Protein AF-A0A956HWK6-F1 (afdb_monomer)

Foldseek 3Di:
DDPPPPPPPPPPPPVQLADDDDDDDDDDDPAQFDDQAFWKWKWWQKPVRDIGTFTWGWDDDRQWIWIQGPVNRDIDIWGTGHQKTKDFRDPPQKTWMKMWGQDPQKIKIWIFIAHPRDTMIITMTIHGDHDDPPPPPPDPDDDDDDDDDDPPPPPLCALPDFDCPPDPLLRSQCRNPVNVLCVCCDPPHLNVVLVVQCVPQPPPNDVVRSCVRVVVSCVRRVVSNVSSVVSSVVGVVVSVVPPPDDD

Structure (mmCIF, N/CA/C/O backbone):
data_AF-A0A956HWK6-F1
#
_entry.id   AF-A0A956HWK6-F1
#
loop_
_atom_site.group_PDB
_atom_site.id
_atom_site.type_symbol
_atom_site.label_atom_id
_atom_site.label_alt_id
_atom_site.label_comp_id
_atom_site.label_asym_id
_atom_site.label_entity_id
_atom_site.label_seq_id
_atom_site.pdbx_PDB_ins_code
_atom_site.Cartn_x
_atom_site.Cartn_y
_atom_site.Cartn_z
_atom_site.occupancy
_atom_site.B_iso_or_equiv
_atom_site.auth_seq_id
_atom_site.auth_comp_id
_atom_site.auth_asym_id
_atom_site.auth_atom_id
_atom_site.pdbx_PDB_model_num
ATOM 1 N N . MET A 1 1 ? -30.148 8.663 38.527 1.00 38.09 1 MET A N 1
ATOM 2 C CA . MET A 1 1 ? -29.577 8.082 37.295 1.00 38.09 1 MET A CA 1
ATOM 3 C C . MET A 1 1 ? -28.485 9.030 36.824 1.00 38.09 1 MET A C 1
ATOM 5 O O . MET A 1 1 ? -28.800 10.088 36.301 1.00 38.09 1 MET A O 1
ATOM 9 N N . ARG A 1 2 ? -27.222 8.752 37.168 1.00 28.61 2 ARG A N 1
ATOM 10 C CA . ARG A 1 2 ? -26.084 9.589 36.763 1.00 28.61 2 ARG A CA 1
ATOM 11 C C . ARG A 1 2 ? -25.613 9.097 35.397 1.00 28.61 2 ARG A C 1
ATOM 13 O O . ARG A 1 2 ? -25.204 7.948 35.280 1.00 28.61 2 ARG A O 1
ATOM 20 N N . GLN A 1 3 ? -25.744 9.943 34.380 1.00 30.59 3 GLN A N 1
ATOM 21 C CA . GLN A 1 3 ? -25.148 9.724 33.068 1.00 30.59 3 GLN A CA 1
ATOM 22 C C . GLN A 1 3 ? -23.630 9.874 33.222 1.00 30.59 3 GLN A C 1
ATOM 24 O O . GLN A 1 3 ? -23.125 10.985 33.360 1.00 30.59 3 GLN A O 1
ATOM 29 N N . ASN A 1 4 ? -22.907 8.755 33.256 1.00 29.53 4 ASN A N 1
ATOM 30 C CA . ASN A 1 4 ? -21.461 8.761 33.067 1.00 29.53 4 ASN A CA 1
ATOM 31 C C . ASN A 1 4 ? -21.214 8.944 31.567 1.00 29.53 4 ASN A C 1
ATOM 33 O O . ASN A 1 4 ? -21.195 7.973 30.815 1.00 29.53 4 ASN A O 1
ATOM 37 N N . GLY A 1 5 ? -21.104 10.199 31.131 1.00 27.62 5 GLY A N 1
ATOM 38 C CA . GLY A 1 5 ? -20.606 10.530 29.803 1.00 27.62 5 GLY A CA 1
ATOM 39 C C . GLY A 1 5 ? -19.123 10.190 29.740 1.00 27.62 5 GLY A C 1
ATOM 40 O O . GLY A 1 5 ? -18.294 10.937 30.254 1.00 27.62 5 GLY A O 1
ATOM 41 N N . TRP A 1 6 ? -18.796 9.045 29.145 1.00 24.19 6 TRP A N 1
ATOM 42 C CA . TRP A 1 6 ? -17.431 8.730 28.744 1.00 24.19 6 TRP A CA 1
ATOM 43 C C . TRP A 1 6 ? -17.148 9.539 27.486 1.00 24.19 6 TRP A C 1
ATOM 45 O O . TRP A 1 6 ? -17.554 9.179 26.384 1.00 24.19 6 TRP A O 1
ATOM 55 N N . VAL A 1 7 ? -16.517 10.693 27.681 1.00 27.86 7 VAL A N 1
ATOM 56 C CA . VAL A 1 7 ? -15.934 11.462 26.590 1.00 27.86 7 VAL A CA 1
ATOM 57 C C . VAL A 1 7 ? -14.746 10.644 26.102 1.00 27.86 7 VAL A C 1
ATOM 59 O O . VAL A 1 7 ? -13.722 10.570 26.781 1.00 27.86 7 VAL A O 1
ATOM 62 N N . TRP A 1 8 ? -14.894 9.993 24.947 1.00 32.03 8 TRP A N 1
ATOM 63 C CA . TRP A 1 8 ? -13.744 9.606 24.143 1.00 32.03 8 TRP A CA 1
ATOM 64 C C . TRP A 1 8 ? -13.035 10.912 23.815 1.00 32.03 8 TRP A C 1
ATOM 66 O O . TRP A 1 8 ? -13.504 11.698 22.992 1.00 32.03 8 TRP A O 1
ATOM 76 N N . SER A 1 9 ? -11.964 11.217 24.543 1.00 29.33 9 SER A N 1
ATOM 77 C CA . SER A 1 9 ? -11.056 12.276 24.140 1.00 29.33 9 SER A CA 1
ATOM 78 C C . SER A 1 9 ? -10.678 11.969 22.700 1.00 29.33 9 SER A C 1
ATOM 80 O O . SER A 1 9 ? -10.088 10.923 22.438 1.00 29.33 9 SER A O 1
ATOM 82 N N . ALA A 1 10 ? -11.047 12.860 21.782 1.00 31.72 10 ALA A N 1
ATOM 83 C CA . ALA A 1 10 ? -10.674 12.832 20.375 1.00 31.72 10 ALA A CA 1
ATOM 84 C C . ALA A 1 10 ? -9.163 13.084 20.203 1.00 31.72 10 ALA A C 1
ATOM 86 O O . ALA A 1 10 ? -8.736 13.924 19.417 1.00 31.72 10 ALA A O 1
ATOM 87 N N . GLY A 1 11 ? -8.327 12.374 20.964 1.00 28.16 11 GLY A N 1
ATOM 88 C CA . GLY A 1 11 ? -7.025 11.997 20.461 1.00 28.16 11 GLY A CA 1
ATOM 89 C C . GLY A 1 11 ? -7.336 11.086 19.295 1.00 28.16 11 GLY A C 1
ATOM 90 O O . GLY A 1 11 ? -7.956 10.046 19.496 1.00 28.16 11 GLY A O 1
ATOM 91 N N . ALA A 1 12 ? -7.019 11.535 18.084 1.00 30.58 12 ALA A N 1
ATOM 92 C CA . ALA A 1 12 ? -7.097 10.712 16.898 1.00 30.58 12 ALA A CA 1
ATOM 93 C C . ALA A 1 12 ? -6.403 9.385 17.218 1.00 30.58 12 ALA A C 1
ATOM 95 O O . ALA A 1 12 ? -5.175 9.301 17.236 1.00 30.58 12 ALA A O 1
ATOM 96 N N . VAL A 1 13 ? -7.192 8.351 17.513 1.00 30.41 13 VAL A N 1
ATOM 97 C CA . VAL A 1 13 ? -6.747 6.981 17.346 1.00 30.41 13 VAL A CA 1
ATOM 98 C C . VAL A 1 13 ? -6.653 6.858 15.838 1.00 30.41 13 VAL A C 1
ATOM 100 O O . VAL A 1 13 ? -7.589 6.452 15.158 1.00 30.41 13 VAL A O 1
ATOM 103 N N . VAL A 1 14 ? -5.532 7.331 15.298 1.00 32.81 14 VAL A N 1
ATOM 104 C CA . VAL A 1 14 ? -5.042 6.846 14.026 1.00 32.81 14 VAL A CA 1
ATOM 105 C C . VAL A 1 14 ? -4.857 5.365 14.307 1.00 32.81 14 VAL A C 1
ATOM 107 O O . VAL A 1 14 ? -3.932 4.964 15.012 1.00 32.81 14 VAL A O 1
ATOM 110 N N . LEU A 1 15 ? -5.852 4.573 13.909 1.00 33.12 15 LEU A N 1
ATOM 111 C CA . LEU A 1 15 ? -5.759 3.127 13.835 1.00 33.12 15 LEU A CA 1
ATOM 112 C C . LEU A 1 15 ? -4.630 2.859 12.843 1.00 33.12 15 LEU A C 1
ATOM 114 O O . LEU A 1 15 ? -4.854 2.740 11.645 1.00 33.12 15 LEU A O 1
ATOM 118 N N . PHE A 1 16 ? -3.401 2.868 13.350 1.00 36.84 16 PHE A N 1
ATOM 119 C CA . PHE A 1 16 ? -2.241 2.395 12.628 1.00 36.84 16 PHE A CA 1
ATOM 120 C C . PHE A 1 16 ? -2.479 0.903 12.443 1.00 36.84 16 PHE A C 1
ATOM 122 O O . PHE A 1 16 ? -2.395 0.121 13.394 1.00 36.84 16 PHE A O 1
ATOM 129 N N . LEU A 1 17 ? -2.877 0.530 11.22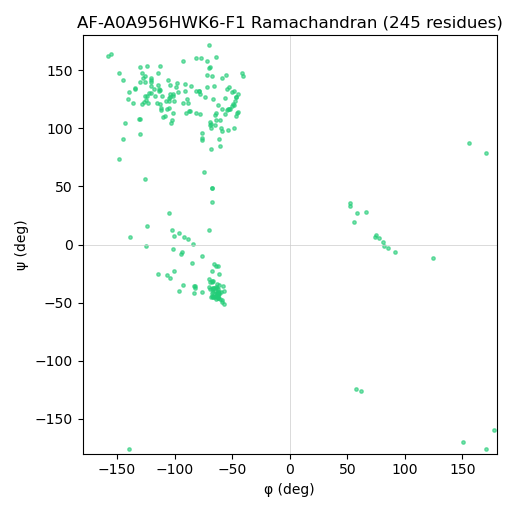8 1.00 41.25 17 LEU A N 1
ATOM 130 C CA . LEU A 1 17 ? -3.143 -0.839 10.814 1.00 41.25 17 LEU A CA 1
ATOM 131 C C . LEU A 1 17 ? -1.791 -1.546 10.635 1.00 41.25 17 LEU A C 1
ATOM 133 O O . LEU A 1 17 ? -1.419 -1.987 9.552 1.00 41.25 17 LEU A O 1
ATOM 137 N N . SER A 1 18 ? -1.018 -1.668 11.710 1.00 31.53 18 SER A N 1
ATOM 138 C CA . SER A 1 18 ? 0.310 -2.284 11.717 1.00 31.53 18 SER A CA 1
ATOM 139 C C . SER A 1 18 ? 0.196 -3.810 11.781 1.00 31.53 18 SER A C 1
ATOM 141 O O . SER A 1 18 ? -0.569 -4.347 12.572 1.00 31.53 18 SER A O 1
ATOM 143 N N . GLY A 1 19 ? 0.946 -4.487 10.904 1.00 35.88 19 GLY A N 1
ATOM 144 C CA . GLY A 1 19 ? 0.869 -5.906 10.518 1.00 35.88 19 GLY A CA 1
ATOM 145 C C . GLY A 1 19 ? 0.644 -6.984 11.584 1.00 35.88 19 GLY A C 1
ATOM 146 O O . GLY A 1 19 ? 1.205 -6.931 12.672 1.00 35.88 19 GLY A O 1
ATOM 147 N N . CYS A 1 20 ? -0.054 -8.054 11.175 1.00 28.83 20 CYS A N 1
ATOM 148 C CA . CYS A 1 20 ? 0.253 -9.425 11.581 1.00 28.83 20 CYS A CA 1
ATOM 149 C C . CYS A 1 20 ? -0.251 -10.469 10.556 1.00 28.83 20 CYS A C 1
ATOM 151 O O . CYS A 1 20 ? -1.040 -10.170 9.660 1.00 28.83 20 CYS A O 1
ATOM 153 N N . SER A 1 21 ? 0.295 -11.673 10.701 1.00 31.34 21 SER A N 1
ATOM 154 C CA . SER A 1 21 ? 0.508 -12.774 9.760 1.00 31.34 21 SER A CA 1
ATOM 155 C C . SER A 1 21 ? -0.724 -13.540 9.262 1.00 31.34 21 SER A C 1
ATOM 157 O O . SER A 1 21 ? -1.738 -13.701 9.937 1.00 31.34 21 SER A O 1
ATOM 159 N N . SER A 1 22 ? -0.577 -14.079 8.051 1.00 32.38 22 SER A N 1
ATOM 160 C CA . SER A 1 22 ? -1.517 -14.951 7.352 1.00 32.38 22 SER A CA 1
ATOM 161 C C . SER A 1 22 ? -1.695 -16.298 8.065 1.00 32.38 22 SER A C 1
ATOM 163 O O . SER A 1 22 ? -0.808 -17.151 8.068 1.00 32.38 22 SER A O 1
ATOM 165 N N . GLY A 1 23 ? -2.885 -16.515 8.629 1.00 29.84 23 GLY A N 1
ATOM 166 C CA . GLY A 1 23 ? -3.388 -17.846 8.962 1.00 29.84 23 GLY A CA 1
ATOM 167 C C . GLY A 1 23 ? -3.908 -18.527 7.697 1.00 29.84 23 GLY A C 1
ATOM 168 O O . GLY A 1 23 ? -4.897 -18.087 7.117 1.00 29.84 23 GLY A O 1
ATOM 169 N N . ALA A 1 24 ? -3.231 -19.586 7.256 1.00 32.22 24 ALA A N 1
ATOM 170 C CA . ALA A 1 24 ? -3.663 -20.417 6.139 1.00 32.22 24 ALA A CA 1
ATOM 171 C C . ALA A 1 24 ? -4.938 -21.196 6.517 1.00 32.22 24 ALA A C 1
ATOM 173 O O . ALA A 1 24 ? -4.880 -22.173 7.261 1.00 32.22 24 ALA A O 1
ATOM 174 N N . GLY A 1 25 ? -6.091 -20.755 6.012 1.00 33.81 25 GLY A N 1
ATOM 175 C CA . GLY A 1 25 ? -7.358 -21.486 6.057 1.00 33.81 25 GLY A CA 1
ATOM 176 C C . GLY A 1 25 ? -7.702 -21.999 4.663 1.00 33.81 25 GLY A C 1
ATOM 177 O O . GLY A 1 25 ? -7.950 -21.205 3.762 1.00 33.81 25 GLY A O 1
ATOM 178 N N . GLY A 1 26 ? -7.639 -23.318 4.475 1.00 39.09 26 GLY A N 1
ATOM 179 C CA . GLY A 1 26 ? -7.812 -23.986 3.188 1.00 39.09 26 GLY A CA 1
ATOM 180 C C . GLY A 1 26 ? -9.245 -24.005 2.650 1.00 39.09 26 GLY A C 1
ATOM 181 O O . GLY A 1 26 ? -10.218 -23.929 3.393 1.00 39.09 26 GLY A O 1
ATOM 182 N N . GLY A 1 27 ? -9.345 -24.187 1.333 1.00 36.59 27 GLY A N 1
ATOM 183 C CA . GLY A 1 27 ? -10.599 -24.406 0.617 1.00 36.59 27 GLY A CA 1
ATOM 184 C C . GLY A 1 27 ? -10.393 -24.348 -0.892 1.00 36.59 27 GLY A C 1
ATOM 185 O O . GLY A 1 27 ? -10.658 -23.334 -1.521 1.00 36.59 27 GLY A O 1
ATOM 186 N N . SER A 1 28 ? -9.869 -25.428 -1.476 1.00 43.41 28 SER A N 1
ATOM 187 C CA . SER A 1 28 ? -9.707 -25.576 -2.925 1.00 43.41 28 SER A CA 1
ATOM 188 C C . SER A 1 28 ? -11.071 -25.883 -3.557 1.00 43.41 28 SER A C 1
ATOM 190 O O . SER A 1 28 ? -11.502 -27.031 -3.615 1.00 43.41 28 SER A O 1
ATOM 192 N N . GLY A 1 29 ? -11.779 -24.839 -3.978 1.00 45.78 29 GLY A N 1
ATOM 193 C CA . GLY A 1 29 ? -12.891 -24.919 -4.920 1.00 45.78 29 GLY A CA 1
ATOM 194 C C . GLY A 1 29 ? -12.545 -24.060 -6.129 1.00 45.78 29 GLY A C 1
ATOM 195 O O . GLY A 1 29 ? -12.033 -22.959 -5.957 1.00 45.78 29 GLY A O 1
ATOM 196 N N . ASN A 1 30 ? -12.798 -24.545 -7.346 1.00 47.12 30 ASN A N 1
ATOM 197 C CA . ASN A 1 30 ? -12.613 -23.811 -8.609 1.00 47.12 30 ASN A CA 1
ATOM 198 C C . ASN A 1 30 ? -13.612 -22.635 -8.753 1.00 47.12 30 ASN A C 1
ATOM 200 O O . ASN A 1 30 ? -14.303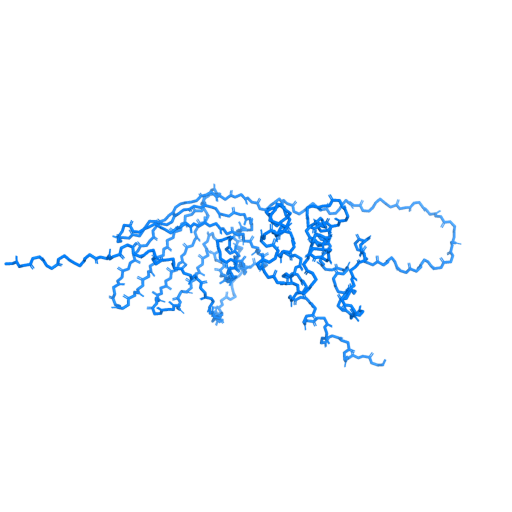 -22.515 -9.763 1.00 47.12 30 ASN A O 1
ATOM 204 N N . GLY A 1 31 ? -13.747 -21.799 -7.725 1.00 57.88 31 GLY A N 1
ATOM 205 C CA . GLY A 1 31 ? -14.524 -20.572 -7.748 1.00 57.88 31 GLY A CA 1
ATOM 206 C C . GLY A 1 31 ? -13.692 -19.480 -8.399 1.00 57.88 31 GLY A C 1
ATOM 207 O O . GLY A 1 31 ? -12.661 -19.072 -7.872 1.00 57.88 31 GLY A O 1
ATOM 208 N N . SER A 1 32 ? -14.116 -19.015 -9.568 1.00 83.00 32 SER A N 1
ATOM 209 C CA . SER A 1 32 ? -13.561 -17.812 -10.181 1.00 83.00 32 SER A CA 1
ATOM 210 C C . SER A 1 32 ? -13.798 -16.621 -9.247 1.00 83.00 32 SER A C 1
ATOM 212 O O . SER A 1 32 ? -14.931 -16.167 -9.095 1.00 83.00 32 SER A O 1
ATOM 214 N N . CYS A 1 33 ? -12.737 -16.142 -8.601 1.00 87.81 33 CYS A N 1
ATOM 215 C CA . CYS A 1 33 ? -12.746 -14.900 -7.840 1.00 87.81 33 CYS A CA 1
ATOM 216 C C . CYS A 1 33 ? -12.815 -13.694 -8.788 1.00 87.81 33 CYS A C 1
ATOM 218 O O . CYS A 1 33 ? -12.276 -13.712 -9.897 1.00 87.81 33 CYS A O 1
ATOM 220 N N . ALA A 1 34 ? -13.501 -12.643 -8.348 1.00 88.31 34 ALA A N 1
ATOM 221 C CA . ALA A 1 34 ? -13.551 -11.370 -9.043 1.00 88.31 34 ALA A CA 1
ATOM 222 C C . ALA A 1 34 ? -12.160 -10.719 -9.088 1.00 88.31 34 ALA A C 1
ATOM 224 O O . ALA A 1 34 ? -11.263 -11.064 -8.313 1.00 88.31 34 ALA A O 1
ATOM 225 N N . ASN A 1 35 ? -11.991 -9.772 -10.011 1.00 87.38 35 ASN A N 1
ATOM 226 C CA . ASN A 1 35 ? -10.787 -8.958 -10.090 1.00 87.38 35 ASN A CA 1
ATOM 227 C C . ASN A 1 35 ? -10.929 -7.736 -9.171 1.00 87.38 35 ASN A C 1
ATOM 229 O O . ASN A 1 35 ? -11.766 -6.869 -9.421 1.00 87.38 35 ASN A O 1
ATOM 233 N N . PHE A 1 36 ? -10.094 -7.675 -8.140 1.00 90.25 36 PHE A N 1
ATOM 234 C CA . PHE A 1 36 ? -9.999 -6.577 -7.179 1.00 90.25 36 PHE A CA 1
ATOM 235 C C . PHE A 1 36 ? -8.809 -5.650 -7.460 1.00 90.25 36 PHE A C 1
ATOM 237 O O . PHE A 1 36 ? -8.647 -4.647 -6.765 1.00 90.25 36 PHE A O 1
ATOM 244 N N . ALA A 1 37 ? -7.965 -5.967 -8.452 1.00 91.50 37 ALA A N 1
ATOM 245 C CA . ALA A 1 37 ? -6.740 -5.225 -8.717 1.00 91.50 37 ALA A CA 1
ATOM 246 C C . ALA A 1 37 ? -7.024 -3.791 -9.192 1.00 91.50 37 ALA A C 1
ATOM 248 O O . ALA A 1 37 ? -7.722 -3.563 -10.184 1.00 91.50 37 ALA A O 1
ATOM 249 N N . GLY A 1 38 ? -6.443 -2.814 -8.501 1.00 92.25 38 GLY A N 1
ATOM 250 C CA . GLY A 1 38 ? -6.677 -1.395 -8.745 1.00 92.25 38 GLY A CA 1
ATOM 251 C C . GLY A 1 38 ? -6.525 -0.551 -7.489 1.00 92.25 38 GLY A C 1
ATOM 252 O O . GLY A 1 38 ? -6.055 -1.016 -6.455 1.00 92.25 38 GLY A O 1
ATOM 253 N N . THR A 1 39 ? -6.914 0.713 -7.580 1.00 92.25 39 THR A N 1
ATOM 254 C CA . THR A 1 39 ? -6.911 1.642 -6.450 1.00 92.25 39 THR A CA 1
ATOM 255 C C . THR A 1 39 ? -8.321 1.785 -5.909 1.00 92.25 39 THR A C 1
ATOM 257 O O . THR A 1 39 ? -9.246 2.088 -6.661 1.00 92.25 39 THR A O 1
ATOM 260 N N . HIS A 1 40 ? -8.478 1.619 -4.601 1.00 91.69 40 HIS A N 1
ATOM 261 C CA . HIS A 1 40 ? -9.736 1.853 -3.905 1.00 91.69 40 HIS A CA 1
ATOM 262 C C . HIS A 1 40 ? -9.595 3.042 -2.969 1.00 91.69 40 HIS A C 1
ATOM 264 O O . HIS A 1 40 ? -8.633 3.124 -2.202 1.00 91.69 40 HIS A O 1
ATOM 270 N N . LYS A 1 41 ? -10.562 3.959 -3.026 1.00 92.19 41 LYS A N 1
ATOM 271 C CA . LYS A 1 41 ? -10.632 5.123 -2.136 1.00 92.19 41 LYS A CA 1
ATOM 272 C C . LYS A 1 41 ? -12.012 5.236 -1.513 1.00 92.19 41 LYS A C 1
ATOM 274 O O . LYS A 1 41 ? -13.007 5.048 -2.201 1.00 92.19 41 LYS A O 1
ATOM 279 N N . GLY A 1 42 ? -12.101 5.585 -0.239 1.00 92.25 42 GLY A N 1
ATOM 280 C CA . GLY A 1 42 ? -13.384 5.732 0.443 1.00 92.25 42 GLY A CA 1
ATOM 281 C C . GLY A 1 42 ? -13.236 6.083 1.913 1.00 92.25 42 GLY A C 1
ATOM 282 O O . GLY A 1 42 ? -12.194 6.564 2.358 1.00 92.25 42 GLY A O 1
ATOM 283 N N . SER A 1 43 ? -14.291 5.832 2.675 1.00 91.50 43 SER A N 1
ATOM 284 C CA . SER A 1 43 ? -14.255 5.918 4.129 1.00 91.50 43 SER A CA 1
ATOM 285 C C . SER A 1 43 ? -15.208 4.908 4.758 1.00 91.50 43 SER A C 1
ATOM 287 O O . SER A 1 43 ? -16.257 4.583 4.203 1.00 91.50 43 SER A O 1
ATOM 289 N N . LEU A 1 44 ? -14.827 4.411 5.930 1.00 91.38 44 LEU A N 1
ATOM 290 C CA . LEU A 1 44 ? -15.673 3.641 6.831 1.00 91.38 44 LEU A CA 1
ATOM 291 C C . LEU A 1 44 ? -16.222 4.579 7.898 1.00 91.38 44 LEU A C 1
ATOM 293 O O . LEU A 1 44 ? -15.452 5.301 8.525 1.00 91.38 44 LEU A O 1
ATOM 297 N N . THR A 1 45 ? -17.523 4.535 8.150 1.00 94.94 45 THR A N 1
ATOM 298 C CA . THR A 1 45 ? -18.146 5.167 9.313 1.00 94.94 45 THR A CA 1
ATOM 299 C C . THR A 1 45 ? -18.502 4.088 10.323 1.00 94.94 45 THR A C 1
ATOM 301 O O . THR A 1 45 ? -19.216 3.135 10.006 1.00 94.94 45 THR A O 1
ATOM 304 N N . CYS A 1 46 ? -17.985 4.232 11.535 1.00 93.44 46 CYS A N 1
ATOM 305 C CA . CYS A 1 46 ? -18.180 3.292 12.627 1.00 93.44 46 CYS A CA 1
ATOM 306 C C . CYS A 1 46 ? -19.379 3.677 13.500 1.00 93.44 46 CYS A C 1
ATOM 308 O O . CYS A 1 46 ? -19.808 4.831 13.542 1.00 93.44 46 CYS A O 1
ATOM 310 N N . SER A 1 47 ? -19.931 2.700 14.220 1.00 94.81 47 SER A N 1
ATOM 311 C CA . SER A 1 47 ? -21.082 2.886 15.114 1.00 94.81 47 SER A CA 1
ATOM 312 C C . SER A 1 47 ? -20.825 3.854 16.275 1.00 94.81 47 SER A C 1
ATOM 314 O O . SER A 1 47 ? -21.772 4.359 16.871 1.00 94.81 47 SER A O 1
ATOM 316 N N . ASP A 1 48 ? -19.560 4.124 16.598 1.00 88.94 48 ASP A N 1
ATOM 317 C CA . ASP A 1 48 ? -19.132 5.132 17.574 1.00 88.94 48 ASP A CA 1
ATOM 318 C C . ASP A 1 48 ? -19.046 6.559 16.986 1.00 88.94 48 ASP A C 1
ATOM 320 O O . ASP A 1 48 ? -18.716 7.506 17.697 1.00 88.94 48 ASP A O 1
ATOM 324 N N . GLY A 1 49 ? -19.361 6.725 15.696 1.00 91.56 49 GLY A N 1
ATOM 325 C CA . GLY A 1 49 ? -19.294 7.989 14.964 1.00 91.56 49 GLY A CA 1
ATOM 326 C C . GLY A 1 49 ? -17.915 8.308 14.383 1.00 91.56 49 GLY A C 1
ATOM 327 O O . GLY A 1 49 ? -17.774 9.314 13.685 1.00 91.56 49 GLY A O 1
ATOM 328 N N . SER A 1 50 ? -16.900 7.475 14.632 1.00 90.94 50 SER A N 1
ATOM 329 C CA . SER A 1 50 ? -15.581 7.651 14.027 1.00 90.94 50 SER A CA 1
ATOM 330 C C . SER A 1 50 ? -15.618 7.372 12.521 1.00 90.94 50 SER A C 1
ATOM 332 O O . SER A 1 50 ? -16.471 6.640 12.011 1.00 90.94 50 SER A O 1
ATOM 334 N N . THR A 1 51 ? -14.708 8.013 11.786 1.00 91.31 51 THR A N 1
ATOM 335 C CA . THR A 1 51 ? -14.545 7.806 10.344 1.00 91.31 51 THR A CA 1
ATOM 336 C C . THR A 1 51 ? -13.108 7.405 10.048 1.00 91.31 51 THR A C 1
ATOM 338 O O . THR A 1 51 ? -12.179 8.095 10.464 1.00 91.31 51 THR A O 1
ATOM 341 N N . ILE A 1 52 ? -12.930 6.306 9.318 1.00 88.94 52 ILE A N 1
ATOM 342 C CA . ILE A 1 52 ? -11.625 5.766 8.934 1.00 88.94 52 ILE A CA 1
ATOM 343 C C . ILE A 1 52 ? -11.480 5.936 7.417 1.00 88.94 52 ILE A C 1
ATOM 345 O O . ILE A 1 52 ? -12.277 5.355 6.675 1.00 88.94 52 ILE A O 1
ATOM 349 N N . PRO A 1 53 ? -10.522 6.738 6.923 1.00 90.50 53 PRO A N 1
ATOM 350 C CA . PRO A 1 53 ? -10.283 6.851 5.490 1.00 90.50 53 PRO A CA 1
ATOM 351 C C . PRO A 1 53 ? -9.729 5.538 4.927 1.00 90.50 53 PRO A C 1
ATOM 353 O O . PRO A 1 53 ? -8.952 4.845 5.580 1.00 90.50 53 PRO A O 1
ATOM 356 N N . ILE A 1 54 ? -10.114 5.221 3.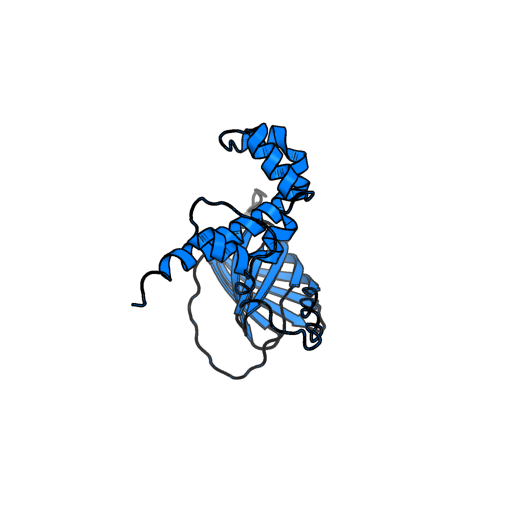695 1.00 90.56 54 ILE A N 1
ATOM 357 C CA . ILE A 1 54 ? -9.569 4.116 2.908 1.00 90.56 54 ILE A CA 1
ATOM 358 C C . ILE A 1 54 ? -8.867 4.730 1.701 1.00 90.56 54 ILE A C 1
ATOM 360 O O . ILE A 1 54 ? -9.491 5.435 0.910 1.00 90.56 54 ILE A O 1
ATOM 364 N N . ASP A 1 55 ? -7.578 4.450 1.550 1.00 92.25 55 ASP A N 1
ATOM 365 C CA . ASP A 1 55 ? -6.823 4.693 0.321 1.00 92.25 55 ASP A CA 1
ATOM 366 C C . ASP A 1 55 ? -5.837 3.536 0.172 1.00 92.25 55 ASP A C 1
ATOM 368 O O . ASP A 1 55 ? -4.900 3.404 0.960 1.00 92.25 55 ASP A O 1
ATOM 372 N N . SER A 1 56 ? -6.111 2.605 -0.738 1.00 92.88 56 SER A N 1
ATOM 373 C CA . SER A 1 56 ? -5.326 1.375 -0.857 1.00 92.88 56 SER A CA 1
ATOM 374 C C . SER A 1 56 ? -5.195 0.920 -2.303 1.00 92.88 56 SER A C 1
ATOM 376 O O . SER A 1 56 ? -6.131 1.005 -3.098 1.00 92.88 56 SER A O 1
ATOM 378 N N . VAL A 1 57 ? -4.012 0.414 -2.643 1.00 92.44 57 VAL A N 1
ATOM 379 C CA . VAL A 1 57 ? -3.713 -0.218 -3.929 1.00 92.44 57 VAL A CA 1
ATOM 380 C C . VAL A 1 57 ? -3.759 -1.723 -3.746 1.00 92.44 57 VAL A C 1
ATOM 382 O O . VAL A 1 57 ? -3.038 -2.274 -2.921 1.00 92.44 57 VAL A O 1
ATOM 385 N N . TYR A 1 58 ? -4.595 -2.388 -4.528 1.00 93.25 58 TYR A N 1
ATOM 386 C CA . TYR A 1 58 ? -4.770 -3.828 -4.508 1.00 93.25 58 TYR A CA 1
ATOM 387 C C . TYR A 1 58 ? -4.070 -4.438 -5.718 1.00 93.25 58 TYR A C 1
ATOM 389 O O . TYR A 1 58 ? -4.274 -4.028 -6.862 1.00 93.25 58 TYR A O 1
ATOM 397 N N . THR A 1 59 ? -3.255 -5.449 -5.453 1.00 92.62 59 THR A N 1
ATOM 398 C CA . THR A 1 59 ? -2.672 -6.347 -6.451 1.00 92.62 59 THR A CA 1
ATOM 399 C C . THR A 1 59 ? -3.244 -7.738 -6.226 1.00 92.62 59 THR A C 1
ATOM 401 O O . THR A 1 59 ? -3.573 -8.096 -5.098 1.00 92.62 59 THR A O 1
ATOM 404 N N . GLN A 1 60 ? -3.416 -8.528 -7.282 1.00 91.44 60 GLN A N 1
ATOM 405 C CA . GLN A 1 60 ? -4.054 -9.839 -7.172 1.00 91.44 60 GLN A CA 1
ATOM 406 C C . GLN A 1 60 ? -3.262 -10.898 -7.935 1.00 91.44 60 GLN A C 1
ATOM 408 O O . GLN A 1 60 ? -2.863 -10.683 -9.077 1.00 91.44 60 GLN A O 1
ATOM 413 N N . SER A 1 61 ? -3.059 -12.049 -7.293 1.00 90.81 61 SER A N 1
ATOM 414 C CA . SER A 1 61 ? -2.470 -13.250 -7.884 1.00 90.81 61 SER A CA 1
ATOM 415 C C . SER A 1 61 ? -3.357 -14.447 -7.544 1.00 90.81 61 SER A C 1
ATOM 417 O O . SER A 1 61 ? -3.463 -14.858 -6.386 1.00 90.81 61 SER A O 1
ATOM 419 N N . GLY A 1 62 ? -4.072 -14.968 -8.545 1.00 90.19 62 GLY A N 1
ATOM 420 C CA . GLY A 1 62 ? -5.161 -15.920 -8.315 1.00 90.19 62 GLY A CA 1
ATOM 421 C C . GLY A 1 62 ? -6.274 -15.290 -7.471 1.00 90.19 62 GLY A C 1
ATOM 422 O O . GLY A 1 62 ? -6.769 -14.215 -7.803 1.00 90.19 62 GLY A O 1
ATOM 423 N N . CYS A 1 63 ? -6.648 -15.937 -6.366 1.00 89.12 63 CYS A N 1
ATOM 424 C CA . CYS A 1 63 ? -7.617 -15.399 -5.401 1.00 89.12 63 CYS A CA 1
ATOM 425 C C . CYS A 1 63 ? -6.965 -14.781 -4.161 1.00 89.12 63 CYS A C 1
ATOM 427 O O . CYS A 1 63 ? -7.653 -14.391 -3.221 1.00 89.12 63 CYS A O 1
ATOM 429 N N . THR A 1 64 ? -5.641 -14.656 -4.165 1.00 89.25 64 THR A N 1
ATOM 430 C CA . THR A 1 64 ? -4.916 -13.910 -3.144 1.00 89.25 64 THR A CA 1
ATOM 431 C C . THR A 1 64 ? -4.833 -12.455 -3.580 1.00 89.25 64 THR A C 1
ATOM 433 O O . THR A 1 64 ? -4.296 -12.154 -4.648 1.00 89.25 64 THR A O 1
ATOM 436 N N . VAL A 1 65 ? -5.351 -11.552 -2.753 1.00 92.62 65 VAL A N 1
ATOM 437 C CA . VAL A 1 65 ? -5.305 -10.109 -2.991 1.00 92.62 65 VAL A CA 1
ATOM 438 C C . VAL A 1 65 ? -4.376 -9.479 -1.961 1.00 92.62 65 VAL A C 1
ATOM 440 O O . VAL A 1 65 ? -4.534 -9.700 -0.766 1.00 92.62 65 VAL A O 1
ATOM 443 N N . THR A 1 66 ? -3.406 -8.693 -2.399 1.00 92.31 66 THR A N 1
ATOM 444 C CA . THR A 1 66 ? -2.511 -7.931 -1.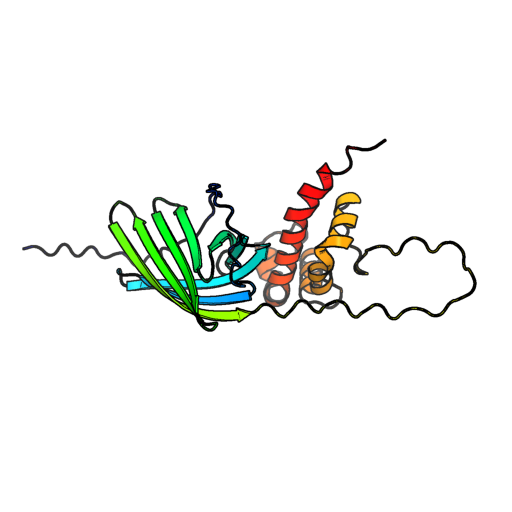528 1.00 92.31 66 THR A CA 1
ATOM 445 C C . THR A 1 66 ? -2.902 -6.465 -1.615 1.00 92.31 66 THR A C 1
ATOM 447 O O . THR A 1 66 ? -2.801 -5.884 -2.695 1.00 92.31 66 THR A O 1
ATOM 450 N N . SER A 1 67 ? -3.343 -5.865 -0.506 1.00 93.44 67 SER A N 1
ATOM 451 C CA . SER A 1 67 ? -3.562 -4.420 -0.425 1.00 93.44 67 SER A CA 1
ATOM 452 C C . SER A 1 67 ? -2.375 -3.735 0.235 1.00 93.44 67 SER A C 1
ATOM 454 O O . SER A 1 67 ? -1.896 -4.167 1.283 1.00 93.44 67 SER A O 1
ATOM 456 N N . THR A 1 68 ? -1.948 -2.631 -0.357 1.00 91.12 68 THR A N 1
ATOM 457 C CA . THR A 1 68 ? -0.996 -1.690 0.223 1.00 91.12 68 THR A CA 1
ATOM 458 C C . THR A 1 68 ? -1.743 -0.403 0.520 1.00 91.12 68 THR A C 1
ATOM 460 O O . THR A 1 68 ? -2.288 0.221 -0.390 1.00 91.12 68 THR A O 1
ATOM 463 N N . SER A 1 69 ? -1.813 -0.024 1.789 1.00 90.56 69 SER A N 1
ATOM 464 C CA . SER A 1 69 ? -2.436 1.227 2.213 1.00 90.56 69 SER A CA 1
ATOM 465 C C . SER A 1 69 ? -1.535 2.408 1.857 1.00 90.56 69 SER A C 1
ATOM 467 O O . SER A 1 69 ? -0.371 2.440 2.244 1.00 90.56 69 SER A O 1
ATOM 469 N N . ASN A 1 70 ? -2.074 3.401 1.151 1.00 83.38 70 ASN A N 1
ATOM 470 C CA . ASN A 1 70 ? -1.360 4.640 0.827 1.00 83.38 70 ASN A CA 1
ATOM 471 C C . ASN A 1 70 ? -1.270 5.595 2.029 1.00 83.38 70 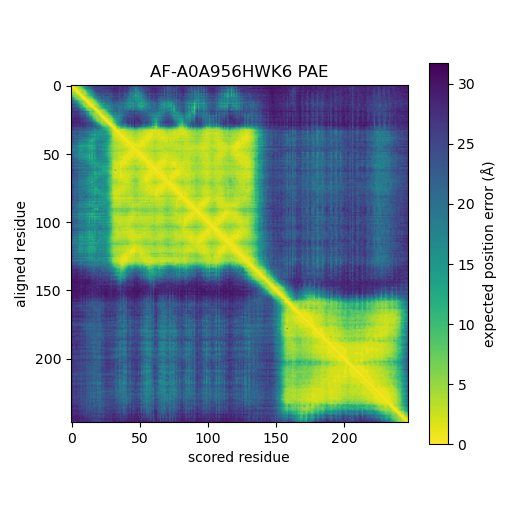ASN A C 1
ATOM 473 O O . ASN A 1 70 ? -0.578 6.607 1.962 1.00 83.38 70 ASN A O 1
ATOM 477 N N . LEU A 1 71 ? -1.991 5.308 3.118 1.00 75.25 71 LEU A N 1
ATOM 478 C CA . LEU A 1 71 ? -2.013 6.152 4.314 1.00 75.25 71 LEU A CA 1
ATOM 479 C C . LEU A 1 71 ? -0.825 5.868 5.237 1.00 75.25 71 LEU A C 1
ATOM 481 O O . LEU A 1 71 ? -0.311 6.778 5.880 1.00 75.25 71 LEU A O 1
ATOM 485 N N . ASP A 1 72 ? -0.412 4.604 5.318 1.00 81.19 72 ASP A N 1
ATOM 486 C CA . ASP A 1 72 ? 0.592 4.128 6.275 1.00 81.19 72 ASP A CA 1
ATOM 487 C C . ASP A 1 72 ? 1.588 3.120 5.680 1.00 81.19 72 ASP A C 1
ATOM 489 O O . ASP A 1 72 ? 2.413 2.570 6.408 1.00 81.19 72 ASP A O 1
ATOM 493 N N . ASN A 1 73 ? 1.535 2.872 4.365 1.00 81.31 73 ASN A N 1
ATOM 494 C CA . ASN A 1 73 ? 2.348 1.879 3.652 1.00 81.31 73 ASN A CA 1
ATOM 495 C C . ASN A 1 73 ? 2.232 0.453 4.214 1.00 81.31 73 ASN A C 1
ATOM 497 O O . ASN A 1 73 ? 3.094 -0.394 3.965 1.00 81.31 73 ASN A O 1
ATOM 501 N N . SER A 1 74 ? 1.172 0.156 4.972 1.00 83.38 74 SER A N 1
ATOM 502 C CA . SER A 1 74 ? 0.948 -1.189 5.484 1.00 83.38 74 SER A CA 1
ATOM 503 C C . SER A 1 74 ? 0.527 -2.127 4.352 1.00 83.38 74 SER A C 1
ATOM 505 O O . SER A 1 74 ? -0.316 -1.794 3.518 1.00 83.38 74 SER A O 1
ATOM 507 N N . VAL A 1 75 ? 1.122 -3.322 4.325 1.00 86.50 75 VAL A N 1
ATOM 508 C CA . VAL A 1 75 ? 0.792 -4.378 3.360 1.00 86.50 75 VAL A CA 1
ATOM 509 C C . VAL A 1 75 ? -0.041 -5.443 4.059 1.00 86.50 75 VAL A C 1
ATOM 511 O O . VAL A 1 75 ? 0.354 -5.968 5.104 1.00 86.50 75 VAL A O 1
ATOM 514 N N . LYS A 1 76 ? -1.202 -5.766 3.490 1.00 87.44 76 LYS A N 1
ATOM 515 C CA . LYS A 1 76 ? -2.145 -6.766 3.999 1.00 87.44 76 LYS A CA 1
ATOM 516 C C . LYS A 1 76 ? -2.513 -7.746 2.893 1.00 87.44 76 LYS A C 1
ATOM 518 O O . LYS A 1 76 ? -2.608 -7.369 1.730 1.00 87.44 76 LYS A O 1
ATOM 523 N N . THR A 1 77 ? -2.771 -8.995 3.262 1.00 87.31 77 THR A N 1
ATOM 524 C CA . THR A 1 77 ? -3.210 -10.037 2.327 1.00 87.31 77 THR A CA 1
ATOM 525 C C . THR A 1 77 ? -4.627 -10.482 2.668 1.00 87.31 77 THR A C 1
ATOM 527 O O . THR A 1 77 ? -4.961 -10.689 3.834 1.00 87.31 77 THR A O 1
ATOM 530 N N . TYR A 1 78 ? -5.443 -10.643 1.636 1.00 89.56 78 TYR A N 1
ATOM 531 C CA . TYR A 1 78 ? -6.838 -11.053 1.672 1.00 89.56 78 TYR A CA 1
ATOM 532 C C . TYR A 1 78 ? -7.005 -12.292 0.799 1.00 89.56 78 TYR A C 1
ATOM 534 O O . TYR A 1 78 ? -6.262 -12.504 -0.162 1.00 89.56 78 TYR A O 1
ATOM 542 N N . THR A 1 79 ? -8.007 -13.103 1.123 1.00 88.25 79 THR A N 1
ATOM 543 C CA . THR A 1 79 ? -8.473 -14.173 0.236 1.00 88.25 79 THR A CA 1
ATOM 544 C C . THR A 1 79 ? -9.817 -13.753 -0.339 1.00 88.25 79 THR A C 1
ATOM 546 O O . THR A 1 79 ? -10.736 -13.419 0.413 1.00 88.25 79 THR A O 1
ATOM 549 N N . ALA A 1 80 ? -9.900 -13.722 -1.665 1.00 90.06 80 ALA A N 1
ATOM 550 C CA . ALA A 1 80 ? -11.126 -13.483 -2.404 1.00 90.06 80 ALA A CA 1
ATOM 551 C C . ALA A 1 80 ? -11.892 -14.796 -2.607 1.00 90.06 80 ALA A C 1
ATOM 553 O O . ALA A 1 80 ? -11.313 -15.809 -2.992 1.00 90.06 80 ALA A O 1
ATOM 554 N N . ASP A 1 81 ? -13.201 -14.748 -2.399 1.00 91.88 81 ASP A N 1
ATOM 555 C CA . ASP A 1 81 ? -14.158 -15.803 -2.711 1.00 91.88 81 ASP A CA 1
ATOM 556 C C . ASP A 1 81 ? -15.323 -15.182 -3.498 1.00 91.88 81 ASP A C 1
ATOM 558 O O . ASP A 1 81 ? -16.100 -14.368 -2.988 1.00 91.88 81 ASP A O 1
ATOM 562 N N . GLY A 1 82 ? -15.389 -15.485 -4.797 1.00 91.00 82 GLY A N 1
ATOM 563 C CA . GLY A 1 82 ? -16.315 -14.824 -5.717 1.00 91.00 82 GLY A CA 1
ATOM 564 C C . GLY A 1 82 ? -16.109 -13.304 -5.750 1.00 91.00 82 GLY A C 1
ATOM 565 O O . GLY A 1 82 ? -15.012 -12.826 -6.031 1.00 91.00 82 GLY A O 1
ATOM 566 N N . SER A 1 83 ? -17.168 -12.535 -5.489 1.00 91.06 83 SER A N 1
ATOM 567 C CA . SER A 1 83 ? -17.161 -11.061 -5.475 1.00 91.06 83 SER A CA 1
ATOM 568 C C . SER A 1 83 ? -16.805 -10.441 -4.123 1.00 91.06 83 SER A C 1
ATOM 570 O O . SER A 1 83 ? -16.876 -9.218 -3.979 1.00 91.06 83 SER A O 1
ATOM 572 N N . THR A 1 84 ? -16.449 -11.258 -3.133 1.00 91.38 84 THR A N 1
ATOM 573 C CA . THR A 1 84 ? -16.169 -10.811 -1.769 1.00 91.38 84 THR A CA 1
ATOM 574 C C . THR A 1 84 ? -14.745 -11.181 -1.385 1.00 91.38 84 THR A C 1
ATOM 576 O O . THR A 1 84 ? -14.270 -12.268 -1.691 1.00 91.38 84 THR A O 1
ATOM 579 N N . MET A 1 85 ? -14.049 -10.289 -0.693 1.00 91.81 85 MET A N 1
ATOM 580 C CA . MET A 1 85 ? -12.802 -10.608 -0.012 1.00 91.81 85 MET A CA 1
ATOM 581 C C . MET A 1 85 ? -12.936 -10.337 1.475 1.00 91.81 85 MET A C 1
ATOM 583 O O . MET A 1 85 ? -13.574 -9.375 1.898 1.00 91.81 85 MET A O 1
ATOM 587 N N . THR A 1 86 ? -12.338 -11.209 2.275 1.00 89.56 86 THR A N 1
ATOM 588 C CA . THR A 1 86 ? -12.439 -11.165 3.736 1.00 89.56 86 THR A CA 1
ATOM 589 C C . THR A 1 86 ? -11.062 -11.178 4.372 1.00 89.56 86 THR A C 1
ATOM 591 O O . THR A 1 86 ? -10.148 -11.863 3.906 1.00 89.56 86 THR A O 1
ATOM 594 N N . ARG A 1 87 ? -10.926 -10.438 5.472 1.00 89.12 87 ARG A N 1
ATOM 595 C CA . ARG A 1 87 ? -9.738 -10.404 6.322 1.00 89.12 87 ARG A CA 1
ATOM 596 C C . ARG A 1 87 ? -10.133 -10.497 7.785 1.00 89.12 87 ARG A C 1
ATOM 598 O O . ARG A 1 87 ? -10.992 -9.760 8.261 1.00 89.12 87 ARG A O 1
ATOM 605 N N . GLN A 1 88 ? -9.427 -11.360 8.503 1.00 90.75 88 GLN A N 1
ATOM 606 C CA . GLN A 1 88 ? -9.422 -11.356 9.960 1.00 90.75 88 GLN A CA 1
ATOM 607 C C . GLN A 1 88 ? -8.494 -10.245 10.462 1.00 90.75 88 GLN A C 1
ATOM 609 O O . GLN A 1 88 ? -7.364 -10.100 9.992 1.00 90.75 88 GLN A O 1
ATOM 614 N N . VAL A 1 89 ? -8.978 -9.458 11.414 1.00 87.50 89 VAL A N 1
ATOM 615 C CA . VAL A 1 89 ? -8.225 -8.415 12.110 1.00 87.50 89 VAL A CA 1
ATOM 616 C C . VAL A 1 89 ? -7.897 -8.940 13.499 1.00 87.50 89 VAL A C 1
ATOM 618 O O . VAL A 1 89 ? -8.791 -9.380 14.216 1.00 87.50 89 VAL A O 1
ATOM 621 N N . ASN A 1 90 ? -6.621 -8.920 13.873 1.00 88.25 90 ASN A N 1
ATOM 622 C CA . ASN A 1 90 ? -6.176 -9.270 15.220 1.00 88.25 90 ASN A CA 1
ATOM 623 C C . ASN A 1 90 ? -4.933 -8.441 15.569 1.00 88.25 90 ASN A C 1
ATOM 625 O O . ASN A 1 90 ? -3.802 -8.918 15.489 1.00 88.25 90 ASN A O 1
ATOM 629 N N . GLU A 1 91 ? -5.146 -7.150 15.831 1.00 81.19 91 GLU A N 1
ATOM 630 C CA . GLU A 1 91 ? -4.089 -6.137 15.937 1.00 81.19 91 GLU A CA 1
ATOM 631 C C . GLU A 1 91 ? -4.391 -5.184 17.103 1.00 81.19 91 GLU A C 1
ATOM 633 O O . GLU A 1 91 ? -5.511 -4.703 17.248 1.00 81.19 91 GLU A O 1
ATOM 638 N N . GLY A 1 92 ? -3.409 -4.922 17.974 1.00 84.44 92 GLY A N 1
ATOM 639 C CA . GLY A 1 92 ? -3.544 -3.928 19.054 1.00 84.44 92 GLY A CA 1
ATOM 640 C C . GLY A 1 92 ? -4.697 -4.175 20.042 1.00 84.44 92 GLY A C 1
ATOM 641 O O . GLY A 1 92 ? -5.241 -3.227 20.602 1.00 84.44 92 GLY A O 1
ATOM 642 N N . GLY A 1 93 ? -5.116 -5.432 20.230 1.00 87.31 93 GLY A N 1
ATOM 643 C CA . GLY A 1 93 ? -6.283 -5.780 21.052 1.00 87.31 93 GLY A CA 1
ATOM 644 C C . GLY A 1 93 ? -7.636 -5.536 20.370 1.00 87.31 93 GLY A C 1
ATOM 645 O O . GLY A 1 93 ? -8.675 -5.704 21.007 1.00 87.31 93 GLY A O 1
ATOM 646 N N . VAL A 1 94 ? -7.634 -5.152 19.090 1.00 87.56 94 VAL A N 1
ATOM 647 C CA . VAL A 1 94 ? -8.801 -5.176 18.206 1.00 87.56 94 VAL A CA 1
ATOM 648 C C . VAL A 1 94 ? -8.856 -6.540 17.523 1.00 87.56 94 VAL A C 1
ATOM 650 O O . VAL A 1 94 ? -7.897 -6.963 16.880 1.00 87.56 94 VAL A O 1
ATOM 653 N N . THR A 1 95 ? -9.991 -7.218 17.644 1.00 92.44 95 THR A N 1
ATOM 654 C CA . THR A 1 95 ? -10.279 -8.480 16.950 1.00 92.44 95 THR A CA 1
ATOM 655 C C . THR A 1 95 ? -11.513 -8.311 16.087 1.00 92.44 95 THR A C 1
ATOM 657 O O . THR A 1 95 ? -12.430 -7.606 16.489 1.00 92.44 95 THR A O 1
ATOM 660 N N . GLY A 1 96 ? -11.574 -8.914 14.908 1.00 92.56 96 GLY A N 1
ATOM 661 C CA . GLY A 1 96 ? -12.750 -8.747 14.065 1.00 92.56 96 GLY A CA 1
ATOM 662 C C . GLY A 1 96 ? -12.604 -9.304 12.666 1.00 92.56 96 GLY A C 1
ATOM 663 O O . GLY A 1 96 ? -11.585 -9.892 12.316 1.00 92.56 96 GLY A O 1
ATOM 664 N N . THR A 1 97 ? -13.633 -9.096 11.856 1.00 93.38 97 THR A N 1
ATOM 665 C CA . THR A 1 97 ? -13.628 -9.457 10.439 1.00 93.38 97 THR A CA 1
ATOM 666 C C . THR A 1 97 ? -13.988 -8.235 9.617 1.00 93.38 97 THR A C 1
ATOM 668 O O . THR A 1 97 ? -15.012 -7.607 9.856 1.00 93.38 97 THR A O 1
ATOM 671 N N . CYS A 1 98 ? -13.152 -7.918 8.636 1.00 91.75 98 CYS A N 1
ATOM 672 C CA . CYS A 1 98 ? -13.474 -6.972 7.581 1.00 91.75 98 CYS A CA 1
ATOM 673 C C . CYS A 1 98 ? -13.777 -7.738 6.300 1.00 91.75 98 CYS A C 1
ATOM 675 O O . CYS A 1 98 ? -13.069 -8.681 5.943 1.00 91.75 98 CYS A O 1
ATOM 677 N N . SER A 1 99 ? -14.819 -7.317 5.606 1.00 92.94 99 SER A N 1
ATOM 678 C CA . SER A 1 99 ? -15.218 -7.813 4.303 1.00 92.94 99 SER A CA 1
ATOM 679 C C . SER A 1 99 ? -15.330 -6.645 3.336 1.00 92.94 99 SER A C 1
ATOM 681 O O . SER A 1 99 ? -15.811 -5.565 3.682 1.00 92.94 99 SER A O 1
ATOM 683 N N . GLU A 1 100 ? -14.874 -6.869 2.117 1.00 90.94 100 GLU A N 1
ATOM 684 C CA . GLU A 1 100 ? -15.079 -5.962 1.005 1.00 90.94 100 GLU A CA 1
ATOM 685 C C . GLU A 1 100 ? -15.784 -6.733 -0.101 1.00 90.94 100 GLU A C 1
ATOM 687 O O . GLU A 1 100 ? -15.386 -7.842 -0.455 1.00 90.94 100 GLU A O 1
ATOM 692 N N . THR A 1 101 ? -16.862 -6.168 -0.625 1.00 91.38 101 THR A N 1
ATOM 693 C CA . THR A 1 101 ? -17.613 -6.756 -1.734 1.00 91.38 101 THR A CA 1
ATOM 694 C C . THR A 1 101 ? -17.624 -5.776 -2.888 1.00 91.38 101 THR A C 1
ATOM 696 O O . THR A 1 101 ? -17.957 -4.608 -2.701 1.00 91.38 101 THR A O 1
ATOM 699 N N . VAL A 1 102 ? -17.285 -6.251 -4.084 1.00 84.50 102 VAL A N 1
ATOM 700 C CA . VAL A 1 102 ? -17.363 -5.450 -5.306 1.00 84.50 102 VAL A CA 1
ATOM 701 C C . VAL A 1 102 ? -18.616 -5.854 -6.067 1.00 84.50 102 VAL A C 1
ATOM 703 O O . VAL A 1 102 ? -18.721 -6.969 -6.575 1.00 84.50 102 VAL A O 1
ATOM 706 N N . SER A 1 103 ? -19.573 -4.933 -6.163 1.00 87.25 103 SER A N 1
ATOM 707 C CA . SER A 1 103 ? -20.808 -5.127 -6.924 1.00 87.25 103 SER A CA 1
ATOM 708 C C . SER A 1 103 ? -20.939 -4.023 -7.964 1.00 87.25 103 SER A C 1
ATOM 710 O O . SER A 1 103 ? -20.910 -2.842 -7.629 1.00 87.25 103 SER A O 1
ATOM 712 N N . ASN A 1 104 ? -21.040 -4.396 -9.244 1.00 83.25 104 ASN A N 1
ATOM 713 C CA . ASN A 1 104 ? -21.098 -3.454 -10.372 1.00 83.25 104 ASN A CA 1
ATOM 714 C C . ASN A 1 104 ? -19.946 -2.425 -10.386 1.00 83.25 104 ASN A C 1
ATOM 716 O O . ASN A 1 104 ? -20.147 -1.268 -10.748 1.00 83.25 104 ASN A O 1
ATOM 720 N N . GLY A 1 105 ? -18.744 -2.834 -9.963 1.00 78.00 105 GLY A N 1
ATOM 721 C CA . GLY A 1 105 ? -17.572 -1.954 -9.891 1.00 78.00 105 GLY A CA 1
ATOM 722 C C . GLY A 1 105 ? -17.591 -0.953 -8.732 1.00 78.00 105 GLY A C 1
ATOM 723 O O . GLY A 1 105 ? -16.721 -0.090 -8.676 1.00 78.00 105 GLY A O 1
ATOM 724 N N . VAL A 1 106 ? -18.548 -1.059 -7.806 1.00 84.19 106 VAL A N 1
ATOM 725 C CA . VAL A 1 106 ? -18.593 -0.248 -6.585 1.00 84.19 106 VAL A CA 1
ATOM 726 C C . VAL A 1 106 ? -18.1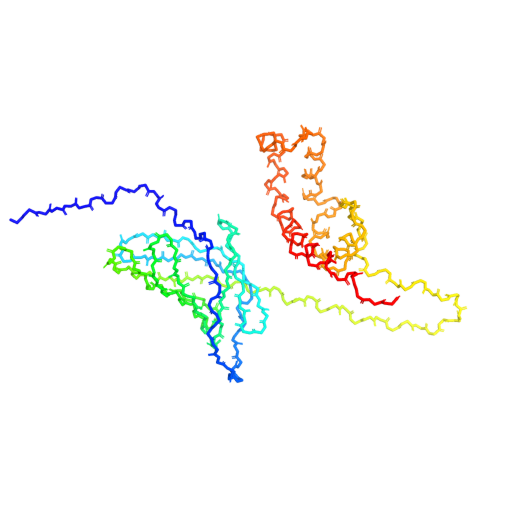60 -1.116 -5.400 1.00 84.19 106 VAL A C 1
ATOM 728 O O . VAL A 1 106 ? -18.832 -2.114 -5.114 1.00 84.19 106 VAL A O 1
ATOM 731 N N . PRO A 1 107 ? -17.055 -0.775 -4.714 1.00 87.69 107 PRO A N 1
ATOM 732 C CA . PRO A 1 107 ? -16.638 -1.467 -3.507 1.00 87.69 107 PRO A CA 1
ATOM 733 C C . PRO A 1 107 ? -17.485 -1.010 -2.312 1.00 87.69 107 PRO A C 1
ATOM 735 O O . PRO A 1 107 ? -17.648 0.187 -2.044 1.00 87.69 107 PRO A O 1
ATOM 738 N N . SER A 1 108 ? -18.020 -1.983 -1.581 1.00 92.25 108 SER A N 1
ATOM 739 C CA . SER A 1 108 ? -18.648 -1.797 -0.274 1.00 92.25 108 SER A CA 1
ATOM 740 C C . SER A 1 108 ? -17.799 -2.465 0.796 1.00 92.25 108 SER A C 1
ATOM 742 O O . SER A 1 108 ? -17.431 -3.631 0.642 1.00 92.25 108 SER A O 1
ATOM 744 N N . PHE A 1 109 ? -17.547 -1.750 1.886 1.00 92.50 109 PHE A N 1
ATOM 745 C CA . PHE A 1 109 ? -16.699 -2.191 2.985 1.00 92.50 109 PHE A CA 1
ATOM 746 C C . PHE A 1 109 ? -17.555 -2.380 4.234 1.00 92.50 109 PHE A C 1
ATOM 748 O O . PHE A 1 109 ? -18.356 -1.507 4.579 1.00 92.50 109 PHE A O 1
ATOM 755 N N . SER A 1 110 ? -17.371 -3.497 4.928 1.00 94.56 110 SER A N 1
ATOM 756 C CA . SER A 1 110 ? -18.019 -3.760 6.209 1.00 94.56 110 SER A CA 1
ATOM 757 C C . SER A 1 110 ? -17.044 -4.451 7.149 1.00 94.56 110 SER A C 1
ATOM 759 O O . SER A 1 110 ? -16.459 -5.475 6.798 1.00 94.56 110 SER A O 1
ATOM 761 N N . CYS A 1 111 ? -16.848 -3.882 8.332 1.00 94.12 111 CYS A N 1
ATOM 762 C CA . CYS A 1 111 ? -15.985 -4.417 9.371 1.00 94.12 111 CYS A CA 1
ATOM 763 C C . CYS A 1 111 ? -16.770 -4.575 10.667 1.00 94.12 111 CYS A C 1
ATOM 765 O O . CYS A 1 111 ? -17.282 -3.593 11.198 1.00 94.12 111 CYS A O 1
ATOM 767 N N . ASP A 1 112 ? -16.775 -5.783 11.212 1.00 93.69 112 ASP A N 1
ATOM 768 C CA . ASP A 1 112 ? -17.217 -6.054 12.574 1.00 93.69 112 ASP A CA 1
ATOM 769 C C . ASP A 1 112 ? -15.982 -6.239 13.448 1.00 93.69 112 ASP A C 1
ATOM 771 O O . ASP A 1 112 ? -15.264 -7.237 13.344 1.00 93.69 112 ASP A O 1
ATOM 775 N N . LEU A 1 113 ? -15.709 -5.237 14.280 1.00 93.50 113 LEU A N 1
ATOM 776 C CA . LEU A 1 113 ? -14.544 -5.156 15.151 1.00 93.50 113 LEU A CA 1
ATOM 777 C C . LEU A 1 113 ? -14.973 -5.259 16.618 1.00 93.50 113 LEU A C 1
ATOM 779 O O . LEU A 1 113 ? -16.084 -4.907 16.998 1.00 93.50 113 LEU A O 1
ATOM 783 N N . SER A 1 114 ? -14.073 -5.732 17.465 1.00 93.31 114 SER A N 1
ATOM 784 C CA . SER A 1 114 ? -14.237 -5.846 18.907 1.00 93.31 114 SER A CA 1
ATOM 785 C C . SER A 1 114 ? -12.960 -5.376 19.582 1.00 93.31 114 SER A C 1
ATOM 787 O O . SER A 1 114 ? -11.885 -5.926 19.333 1.00 93.31 114 SER A O 1
ATOM 789 N N . HIS A 1 115 ? -13.071 -4.367 20.441 1.00 89.75 115 HIS A N 1
ATOM 790 C CA . HIS A 1 115 ? -11.965 -3.844 21.237 1.00 89.75 115 HIS A CA 1
ATOM 791 C C . HIS A 1 115 ? -12.372 -3.837 22.708 1.00 89.75 115 HIS A C 1
ATOM 793 O O . HIS A 1 115 ? -13.390 -3.252 23.072 1.00 89.75 115 HIS A O 1
ATOM 799 N N . GLN A 1 116 ? -11.607 -4.520 23.564 1.00 91.44 116 GLN A N 1
ATOM 800 C CA . GLN A 1 116 ? -11.902 -4.635 25.005 1.00 91.44 116 GLN A CA 1
ATOM 801 C C . GLN A 1 116 ? -13.338 -5.119 25.315 1.00 91.44 116 GLN A C 1
ATOM 803 O O . GLN A 1 116 ? -13.947 -4.726 26.308 1.00 91.44 116 GLN A O 1
ATOM 808 N N . GLY A 1 117 ? -13.897 -5.976 24.454 1.00 91.81 117 GLY A N 1
ATOM 809 C CA . GLY A 1 117 ? -15.255 -6.508 24.601 1.00 91.81 117 GLY A CA 1
ATOM 810 C C . GLY A 1 117 ? -16.373 -5.577 24.120 1.00 91.81 117 GLY A C 1
ATOM 811 O O . GLY A 1 117 ? -17.540 -5.946 24.233 1.00 91.81 117 GLY A O 1
ATOM 812 N N . GLN A 1 118 ? -16.051 -4.403 23.570 1.00 93.31 118 GLN A N 1
ATOM 813 C CA . GLN A 1 118 ? -17.015 -3.546 22.880 1.00 93.31 118 GLN A CA 1
ATOM 814 C C . GLN A 1 118 ? -17.005 -3.849 21.385 1.00 93.31 118 GLN A C 1
ATOM 816 O O . GLN A 1 118 ? -15.968 -3.724 20.736 1.00 93.31 118 GLN A O 1
ATOM 821 N N . ALA A 1 119 ? -18.165 -4.233 20.852 1.00 94.25 119 ALA A N 1
ATOM 822 C CA . ALA A 1 119 ? -18.360 -4.416 19.422 1.00 94.25 119 ALA A CA 1
ATOM 823 C C . ALA A 1 119 ? -18.556 -3.058 18.731 1.00 94.25 119 ALA A C 1
ATOM 825 O O . ALA A 1 119 ? -19.357 -2.236 19.181 1.00 94.25 119 ALA A O 1
ATOM 826 N N . VAL A 1 120 ? -17.838 -2.849 17.632 1.00 94.44 120 VAL A N 1
ATOM 827 C CA . VAL A 1 120 ? -17.918 -1.679 16.760 1.00 94.44 120 VAL A CA 1
ATOM 828 C C . VAL A 1 120 ? -18.108 -2.183 15.338 1.00 94.44 120 VAL A C 1
ATOM 830 O O . VAL A 1 120 ? -17.263 -2.907 14.815 1.00 94.44 120 VAL A O 1
ATOM 833 N N . THR A 1 121 ? -19.206 -1.782 14.708 1.00 94.69 121 THR A N 1
ATOM 834 C CA . THR A 1 121 ? -19.451 -2.081 13.296 1.00 94.69 121 THR A CA 1
ATOM 835 C C . THR A 1 121 ? -19.142 -0.838 12.481 1.00 94.69 121 THR A C 1
ATOM 837 O O . THR A 1 121 ? -19.664 0.242 12.765 1.00 94.69 121 THR A O 1
ATOM 840 N N . CYS A 1 122 ? -18.306 -0.990 11.462 1.00 94.06 122 CYS A N 1
ATOM 841 C CA . CYS A 1 122 ? -17.945 0.067 10.535 1.00 94.06 122 CYS A CA 1
ATOM 842 C C . CYS A 1 122 ? -18.406 -0.298 9.131 1.00 94.06 122 CYS A C 1
ATOM 844 O O . CYS A 1 122 ? -18.087 -1.374 8.635 1.00 94.06 122 CYS A O 1
ATOM 846 N N . ASN A 1 123 ? -19.135 0.606 8.483 1.00 95.81 123 ASN A N 1
ATOM 847 C CA . ASN A 1 123 ? -19.622 0.416 7.122 1.00 95.81 123 ASN A CA 1
ATOM 848 C C . ASN A 1 123 ? -19.193 1.586 6.250 1.00 95.81 123 ASN A C 1
ATOM 850 O O . ASN A 1 123 ? -19.137 2.726 6.707 1.00 95.81 123 ASN A O 1
ATOM 854 N N . GLY A 1 124 ? -18.898 1.305 4.990 1.00 92.69 124 GLY A N 1
ATOM 855 C CA . GLY A 1 124 ? -18.372 2.301 4.076 1.00 92.69 124 GLY A CA 1
ATOM 856 C C . GLY A 1 124 ? -18.613 1.947 2.624 1.00 92.69 124 GLY A C 1
ATOM 857 O O . GLY A 1 124 ? -18.873 0.800 2.259 1.00 92.69 124 GLY A O 1
ATOM 858 N N . THR A 1 125 ? -18.489 2.961 1.786 1.00 91.62 125 THR A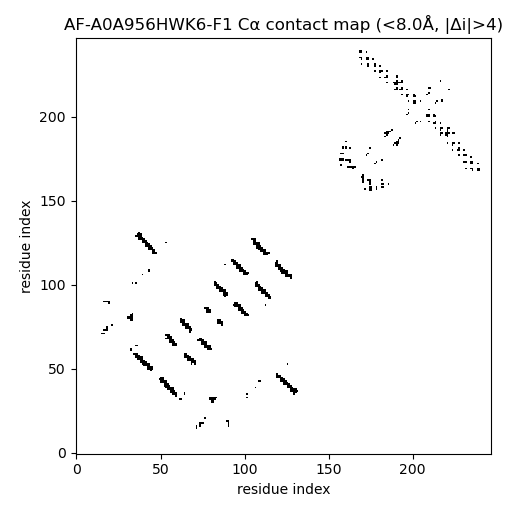 N 1
ATOM 859 C CA . THR A 1 125 ? -18.488 2.825 0.331 1.00 91.62 125 THR A CA 1
ATOM 860 C C . THR A 1 125 ? -17.290 3.565 -0.223 1.00 91.62 125 THR A C 1
ATOM 862 O O . THR A 1 125 ? -16.834 4.548 0.368 1.00 91.62 125 THR A O 1
ATOM 865 N N . GLY A 1 126 ? -16.802 3.122 -1.372 1.00 90.38 126 GLY A N 1
ATOM 866 C CA . GLY A 1 126 ? -15.690 3.774 -2.040 1.00 90.38 126 GLY A CA 1
ATOM 867 C C . GLY A 1 126 ? -15.861 3.855 -3.543 1.00 90.38 126 GLY A C 1
ATOM 868 O O . GLY A 1 126 ? -16.881 3.471 -4.114 1.00 90.38 126 GLY A O 1
ATOM 869 N N . THR A 1 127 ? -14.822 4.367 -4.177 1.00 90.25 127 THR A N 1
ATOM 870 C CA . THR A 1 127 ? -14.608 4.303 -5.611 1.00 90.25 127 THR A CA 1
ATOM 871 C C . THR A 1 127 ? -13.518 3.283 -5.900 1.00 90.25 127 THR A C 1
ATOM 873 O O . THR A 1 127 ? -12.533 3.180 -5.167 1.00 90.25 127 THR A O 1
ATOM 876 N N . PHE A 1 128 ? -13.706 2.530 -6.980 1.00 91.12 128 PHE A N 1
ATOM 877 C CA . PHE A 1 128 ? -12.720 1.601 -7.505 1.00 91.12 128 PHE A CA 1
ATOM 878 C C . PHE A 1 128 ? -12.221 2.114 -8.851 1.00 91.12 128 PHE A C 1
ATOM 880 O O . PHE A 1 128 ? -12.994 2.284 -9.795 1.00 91.12 128 PHE A O 1
ATOM 887 N N . THR A 1 129 ? -10.918 2.349 -8.929 1.00 91.12 129 THR A N 1
ATOM 888 C CA . THR A 1 129 ? -10.218 2.620 -10.178 1.00 91.12 129 THR A CA 1
ATOM 889 C C . THR A 1 129 ? -9.473 1.344 -10.555 1.00 91.12 129 THR A C 1
ATOM 891 O O . THR A 1 129 ? -8.460 1.043 -9.917 1.00 91.12 129 THR A O 1
ATOM 894 N N . PRO A 1 130 ? -9.946 0.569 -11.547 1.00 86.25 130 PRO A N 1
ATOM 895 C CA . PRO A 1 130 ? -9.272 -0.661 -11.938 1.00 86.25 130 PRO A CA 1
ATOM 896 C C . PRO A 1 130 ? -7.838 -0.363 -12.364 1.00 86.25 130 PRO A C 1
ATOM 898 O O . PRO A 1 130 ? -7.568 0.668 -12.989 1.00 86.25 130 PRO A O 1
ATOM 901 N N . ALA A 1 131 ? -6.919 -1.276 -12.040 1.00 82.56 131 ALA A N 1
ATOM 902 C CA . ALA A 1 131 ? -5.572 -1.206 -12.586 1.00 82.56 131 ALA A CA 1
ATOM 903 C C . ALA A 1 131 ? -5.682 -1.156 -14.115 1.00 82.56 131 ALA A C 1
ATOM 905 O O . ALA A 1 131 ? -6.454 -1.921 -14.705 1.00 82.56 131 ALA A O 1
ATOM 906 N N . ALA A 1 132 ? -4.943 -0.240 -14.751 1.00 76.69 132 ALA A N 1
ATOM 907 C CA . ALA A 1 132 ? -4.881 -0.206 -16.205 1.00 76.69 132 ALA A CA 1
ATOM 908 C C . ALA A 1 132 ? -4.549 -1.628 -16.690 1.00 76.69 132 ALA A C 1
ATOM 910 O O . ALA A 1 132 ? -3.641 -2.241 -16.114 1.00 76.69 132 ALA A O 1
ATOM 911 N N . PRO A 1 133 ? -5.282 -2.179 -17.680 1.00 69.06 133 PRO A N 1
ATOM 912 C CA . PRO A 1 133 ? -4.939 -3.473 -18.246 1.00 69.06 133 PRO A CA 1
ATOM 913 C C . PRO A 1 133 ? -3.460 -3.413 -18.586 1.00 69.06 133 PRO A C 1
ATOM 915 O O . PRO A 1 133 ? -3.061 -2.507 -19.320 1.00 69.06 133 PRO A O 1
ATOM 918 N N . GLY A 1 134 ? -2.656 -4.293 -17.976 1.00 60.59 134 GLY A N 1
ATOM 919 C CA . GLY A 1 134 ? -1.221 -4.303 -18.217 1.00 60.59 134 GLY A CA 1
ATOM 920 C C . GLY A 1 134 ? -1.033 -4.274 -19.720 1.00 60.59 134 GLY A C 1
ATOM 921 O O . GLY A 1 134 ? -1.616 -5.118 -20.403 1.00 60.59 134 GLY A O 1
ATOM 922 N N . SER A 1 135 ? -0.361 -3.237 -20.223 1.00 44.78 135 SER A N 1
ATOM 923 C CA . SER A 1 135 ? -0.162 -3.022 -21.649 1.00 44.78 135 SER A CA 1
ATOM 924 C C . SER A 1 135 ? 0.455 -4.298 -22.190 1.00 44.78 135 SER A C 1
ATOM 926 O O . SER A 1 135 ? 1.642 -4.538 -21.975 1.00 44.78 135 SER A O 1
ATOM 928 N N . GLY A 1 136 ? -0.370 -5.171 -22.777 1.00 38.69 136 GLY A N 1
ATOM 929 C CA . GLY A 1 136 ? 0.089 -6.442 -23.306 1.00 38.69 136 GLY A CA 1
ATOM 930 C C . GLY A 1 136 ? 1.219 -6.095 -24.249 1.00 38.69 136 GLY A C 1
ATOM 931 O O . GLY A 1 136 ? 0.998 -5.311 -25.174 1.00 38.69 136 GLY A O 1
ATOM 932 N N . GLY A 1 137 ? 2.431 -6.554 -23.924 1.00 35.72 137 GLY A N 1
ATOM 933 C CA . GLY A 1 137 ? 3.623 -6.196 -24.677 1.00 35.72 137 GLY A CA 1
ATOM 934 C C . GLY A 1 137 ? 3.316 -6.353 -26.158 1.00 35.72 137 GLY A C 1
ATOM 935 O O . GLY A 1 137 ? 2.769 -7.383 -26.560 1.00 35.72 137 GLY A O 1
ATOM 936 N N . SER A 1 138 ? 3.568 -5.300 -26.938 1.00 35.09 138 SER A N 1
ATOM 937 C CA . SER A 1 138 ? 3.321 -5.313 -28.377 1.00 35.09 138 SER A CA 1
ATOM 938 C C . SER A 1 138 ? 3.857 -6.626 -28.953 1.00 35.09 138 SER A C 1
ATOM 940 O O . SER A 1 138 ? 5.005 -6.966 -28.651 1.00 35.09 138 SER A O 1
ATOM 942 N N . PRO A 1 139 ? 3.068 -7.381 -29.744 1.00 40.56 139 PRO A N 1
ATOM 943 C CA . PRO A 1 139 ? 3.560 -8.583 -30.399 1.00 40.56 139 PRO A CA 1
ATOM 944 C C . PRO A 1 139 ? 4.870 -8.241 -31.100 1.00 40.56 139 PRO A C 1
ATOM 946 O O . PRO A 1 139 ? 4.902 -7.316 -31.913 1.00 40.56 139 PRO A O 1
ATOM 949 N N . GLY A 1 140 ? 5.956 -8.925 -30.731 1.00 40.56 140 GLY A N 1
ATOM 950 C CA . GLY A 1 140 ? 7.255 -8.694 -31.347 1.00 40.56 140 GLY A CA 1
ATOM 951 C C . GLY A 1 140 ? 7.097 -8.811 -32.857 1.00 40.56 140 GLY A C 1
ATOM 952 O O . GLY A 1 140 ? 6.694 -9.862 -33.357 1.00 40.56 140 GLY A O 1
ATOM 953 N N . PHE A 1 141 ? 7.343 -7.720 -33.584 1.00 37.09 141 PHE A N 1
ATOM 954 C CA . PHE A 1 141 ? 7.329 -7.756 -35.038 1.00 37.09 141 PHE A CA 1
ATOM 955 C C . PHE A 1 141 ? 8.377 -8.779 -35.482 1.00 37.09 141 PHE A C 1
ATOM 957 O O . PHE A 1 141 ? 9.563 -8.629 -35.189 1.00 37.09 141 PHE A O 1
ATOM 964 N N . GLY A 1 142 ? 7.921 -9.844 -36.147 1.00 41.72 142 GLY A N 1
ATOM 965 C CA . GLY A 1 142 ? 8.782 -10.878 -36.703 1.00 41.72 142 GLY A CA 1
ATOM 966 C C . GLY A 1 142 ? 9.804 -10.252 -37.646 1.00 41.72 142 GLY A C 1
ATOM 967 O O . GLY A 1 142 ? 9.443 -9.711 -38.690 1.00 41.72 142 GLY A O 1
ATOM 968 N N . GLY A 1 143 ? 11.074 -10.298 -37.251 1.00 37.31 143 GLY A N 1
ATOM 969 C CA . GLY A 1 143 ? 12.184 -9.840 -38.072 1.00 37.31 143 GLY A CA 1
ATOM 970 C C . GLY A 1 143 ? 12.352 -10.712 -39.315 1.00 37.31 143 GLY A C 1
ATOM 971 O O . GLY A 1 143 ? 12.297 -11.941 -39.248 1.00 37.31 143 GLY A O 1
ATOM 972 N N . SER A 1 144 ? 12.568 -10.057 -40.452 1.00 42.94 144 SER A N 1
ATOM 973 C CA . SER A 1 144 ? 12.952 -10.664 -41.725 1.00 42.94 144 SER A CA 1
ATOM 974 C C . SER A 1 144 ? 14.227 -11.503 -41.589 1.00 42.94 144 SER A C 1
ATOM 976 O O . SER A 1 144 ? 15.144 -11.143 -40.852 1.00 42.94 144 SER A O 1
ATOM 978 N N . SER A 1 145 ? 14.302 -12.599 -42.345 1.00 43.84 145 SER A N 1
ATOM 979 C CA . SER A 1 145 ? 15.435 -13.529 -42.400 1.00 43.84 145 SER A CA 1
ATOM 980 C C . SER A 1 145 ? 16.713 -12.833 -42.896 1.00 43.84 145 SER A C 1
ATOM 982 O O . SER A 1 145 ? 16.964 -12.749 -44.097 1.00 43.84 145 SER A O 1
ATOM 984 N N . GLY A 1 146 ? 17.509 -12.300 -41.970 1.00 43.06 146 GLY A N 1
ATOM 985 C CA . GLY A 1 146 ? 18.824 -11.720 -42.231 1.00 43.06 146 GLY A CA 1
ATOM 986 C C . GLY A 1 146 ? 19.935 -12.759 -42.087 1.00 43.06 146 GLY A C 1
ATOM 987 O O . GLY A 1 146 ? 19.986 -13.503 -41.112 1.00 43.06 146 GLY A O 1
ATOM 988 N N . SER A 1 147 ? 20.816 -12.801 -43.083 1.00 40.59 147 SER A N 1
ATOM 989 C CA . SER A 1 147 ? 22.033 -13.613 -43.171 1.00 40.59 147 SER A CA 1
ATOM 990 C C . SER A 1 147 ? 22.904 -13.525 -41.911 1.00 40.59 147 SER A C 1
ATOM 992 O O . SER A 1 147 ? 23.175 -12.435 -41.412 1.00 40.59 147 SER A O 1
ATOM 994 N N . GLY A 1 148 ? 23.331 -14.695 -41.427 1.00 44.44 148 GLY A N 1
ATOM 995 C CA . GLY A 1 148 ? 23.964 -14.919 -40.128 1.00 44.44 148 GLY A CA 1
ATOM 996 C C . GLY A 1 148 ? 25.081 -13.943 -39.767 1.00 44.44 148 GLY A C 1
ATOM 997 O O . GLY A 1 148 ? 26.183 -14.002 -40.310 1.00 44.44 148 GLY A O 1
ATOM 998 N N . GLY A 1 149 ? 24.790 -13.096 -38.783 1.00 35.00 149 GLY A N 1
ATOM 999 C CA . GLY A 1 149 ? 25.801 -12.556 -37.885 1.00 35.00 149 GLY A CA 1
ATOM 1000 C C . GLY A 1 149 ? 26.199 -13.604 -36.844 1.00 35.00 149 GLY A C 1
ATOM 1001 O O . GLY A 1 149 ? 25.474 -14.572 -36.605 1.00 35.00 149 GLY A O 1
ATOM 1002 N N . THR A 1 150 ? 27.364 -13.402 -36.229 1.00 34.94 150 THR A N 1
ATOM 1003 C CA . THR A 1 150 ? 27.798 -14.079 -34.996 1.00 34.94 150 THR A CA 1
ATOM 1004 C C . THR A 1 150 ? 26.643 -14.215 -33.998 1.00 34.94 150 THR A C 1
ATOM 1006 O O . THR A 1 150 ? 25.829 -13.290 -33.940 1.00 34.94 150 THR A O 1
ATOM 1009 N N . PRO A 1 151 ? 26.569 -15.310 -33.207 1.00 39.72 151 PRO A N 1
ATOM 1010 C CA . PRO A 1 151 ? 25.536 -15.485 -32.189 1.00 39.72 151 PRO A CA 1
ATOM 1011 C C . PRO A 1 151 ? 25.398 -14.194 -31.389 1.00 39.72 151 PRO A C 1
ATOM 1013 O O . PRO A 1 151 ? 26.356 -13.764 -30.744 1.00 39.72 151 PRO A O 1
ATOM 1016 N N . GLY A 1 152 ? 24.247 -13.530 -31.514 1.00 37.38 152 GLY A N 1
ATOM 1017 C CA . GLY A 1 152 ? 23.957 -12.357 -30.705 1.00 37.38 152 GLY A CA 1
ATOM 1018 C C . GLY A 1 152 ? 24.090 -12.781 -29.253 1.00 37.38 152 GLY A C 1
ATOM 1019 O O . GLY A 1 152 ? 23.499 -13.792 -28.864 1.00 37.38 152 GLY A O 1
ATOM 1020 N N . GLY A 1 153 ? 24.902 -12.058 -28.477 1.00 36.47 153 GLY A N 1
ATOM 1021 C CA . GLY A 1 153 ? 24.849 -12.170 -27.024 1.00 36.47 153 GLY A CA 1
ATOM 1022 C C . GLY A 1 153 ? 23.380 -12.094 -26.634 1.00 36.47 153 GLY A C 1
ATOM 1023 O O . GLY A 1 153 ? 22.682 -11.198 -27.114 1.00 36.47 153 GLY A O 1
ATOM 1024 N N . GLY A 1 154 ? 22.893 -13.112 -25.918 1.00 34.41 154 GLY A N 1
ATOM 1025 C CA . GLY A 1 154 ? 21.484 -13.211 -25.553 1.00 34.41 154 GLY A CA 1
ATOM 1026 C C . GLY A 1 154 ? 21.032 -11.865 -25.016 1.00 34.41 154 GLY A C 1
ATOM 1027 O O . GLY A 1 154 ? 21.737 -11.312 -24.173 1.00 34.41 154 GLY A O 1
ATOM 1028 N N . GLY A 1 155 ? 19.943 -11.330 -25.584 1.00 40.44 155 GLY A N 1
ATOM 1029 C CA . GLY A 1 155 ? 19.411 -10.024 -25.215 1.00 40.44 155 GLY A CA 1
ATOM 1030 C C . GLY A 1 155 ? 19.403 -9.938 -23.703 1.00 40.44 155 GLY A C 1
ATOM 1031 O O . GLY A 1 155 ? 18.759 -10.750 -23.037 1.00 40.44 155 GLY A O 1
ATOM 1032 N N . ASP A 1 156 ? 20.226 -9.042 -23.180 1.00 48.62 156 ASP A N 1
ATOM 1033 C CA . ASP A 1 156 ? 20.255 -8.737 -21.775 1.00 48.62 156 ASP A CA 1
ATOM 1034 C C . ASP A 1 156 ? 18.818 -8.375 -21.427 1.00 48.62 156 ASP A C 1
ATOM 1036 O O . ASP A 1 156 ? 18.251 -7.441 -21.988 1.00 48.62 156 ASP A O 1
ATOM 1040 N N . GLY A 1 157 ? 18.173 -9.174 -20.579 1.00 52.69 157 GLY A N 1
ATOM 1041 C CA . GLY A 1 157 ? 16.815 -8.916 -20.101 1.00 52.69 157 GLY A CA 1
ATOM 1042 C C . GLY A 1 157 ? 16.763 -7.686 -19.196 1.00 52.69 157 GLY A C 1
ATOM 1043 O O . GLY A 1 157 ? 16.074 -7.719 -18.188 1.00 52.69 157 GLY A O 1
ATOM 1044 N N . SER A 1 158 ? 17.557 -6.662 -19.511 1.00 61.12 158 SER A N 1
ATOM 1045 C CA . SER A 1 158 ? 17.748 -5.433 -18.784 1.00 61.12 158 SER A CA 1
ATOM 1046 C C . SER A 1 158 ? 16.758 -4.399 -19.306 1.00 61.12 158 SER A C 1
ATOM 1048 O O . SER A 1 158 ? 16.525 -4.245 -20.505 1.00 61.12 158 SER A O 1
ATOM 1050 N N . CYS A 1 159 ? 16.166 -3.647 -18.391 1.00 70.56 159 CYS A N 1
ATOM 1051 C CA . CYS A 1 159 ? 15.216 -2.584 -18.712 1.00 70.56 159 CYS A CA 1
ATOM 1052 C C . CYS A 1 159 ? 15.868 -1.360 -19.396 1.00 70.56 159 CYS A C 1
ATOM 1054 O O . CYS A 1 159 ? 15.261 -0.293 -19.422 1.00 70.56 159 CYS A O 1
ATOM 1056 N N . GLY A 1 160 ? 17.120 -1.459 -19.863 1.00 72.56 160 GLY A N 1
ATOM 1057 C CA . GLY A 1 160 ? 17.902 -0.337 -20.393 1.00 72.56 160 GLY A CA 1
ATOM 1058 C C . GLY A 1 160 ? 18.422 0.645 -19.333 1.00 72.56 160 GLY A C 1
ATOM 1059 O O . GLY A 1 160 ? 19.000 1.670 -19.688 1.00 72.56 160 GLY A O 1
ATOM 1060 N N . TYR A 1 161 ? 18.245 0.342 -18.043 1.00 71.81 161 TYR A N 1
ATOM 1061 C CA . TYR A 1 161 ? 18.745 1.144 -16.925 1.00 71.81 161 TYR A CA 1
ATOM 1062 C C . TYR A 1 161 ? 19.740 0.332 -16.097 1.00 71.81 161 TYR A C 1
ATOM 1064 O O . TYR A 1 161 ? 19.475 -0.816 -15.744 1.00 71.81 161 TYR A O 1
ATOM 1072 N N . SER A 1 162 ? 20.876 0.940 -15.760 1.00 66.62 162 SER A N 1
ATOM 1073 C CA . SER A 1 162 ? 21.863 0.351 -14.855 1.00 66.62 162 SER A CA 1
ATOM 1074 C C . SER A 1 162 ? 21.551 0.751 -13.413 1.00 66.62 162 SER A C 1
ATOM 1076 O O . SER A 1 162 ? 21.673 1.926 -13.061 1.00 66.62 162 SER A O 1
ATOM 1078 N N . TRP A 1 163 ? 21.168 -0.219 -12.586 1.00 70.00 163 TRP A N 1
ATOM 1079 C CA . TRP A 1 163 ? 21.120 -0.080 -11.130 1.00 70.00 163 TRP A CA 1
ATOM 1080 C C . TRP A 1 163 ? 22.391 -0.690 -10.535 1.00 70.00 163 TRP A C 1
ATOM 1082 O O . TRP A 1 163 ? 22.848 -1.722 -11.018 1.00 70.00 163 TRP A O 1
ATOM 1092 N N . GLY A 1 164 ? 22.975 -0.036 -9.530 1.00 73.31 164 GLY A N 1
ATOM 1093 C CA . GLY A 1 164 ? 24.203 -0.493 -8.887 1.00 73.31 164 GLY A CA 1
ATOM 1094 C C . GLY A 1 164 ? 24.045 -0.509 -7.377 1.00 73.31 164 GLY A C 1
ATOM 1095 O O . GLY A 1 164 ? 24.242 0.512 -6.723 1.00 73.31 164 GLY A O 1
ATOM 1096 N N . SER A 1 165 ? 23.696 -1.667 -6.828 1.00 71.19 165 SER A N 1
ATOM 1097 C CA . SER A 1 165 ? 23.716 -1.924 -5.384 1.00 71.19 165 SER A CA 1
ATOM 1098 C C . SER A 1 165 ? 25.102 -2.360 -4.889 1.00 71.19 165 SER A C 1
ATOM 1100 O O . SER A 1 165 ? 25.373 -2.313 -3.690 1.00 71.19 165 SER A O 1
ATOM 1102 N N . GLY A 1 166 ? 25.985 -2.768 -5.811 1.00 75.38 166 GLY A N 1
ATOM 1103 C CA . GLY A 1 166 ? 27.277 -3.390 -5.508 1.00 75.38 166 GLY A CA 1
ATOM 1104 C C . GLY A 1 166 ? 27.213 -4.920 -5.427 1.00 75.38 166 GLY A C 1
ATOM 1105 O O . GLY A 1 166 ? 28.259 -5.560 -5.337 1.00 75.38 166 GLY A O 1
ATOM 1106 N N . ASP A 1 167 ? 26.015 -5.507 -5.510 1.00 77.25 167 ASP A N 1
ATOM 1107 C CA . ASP A 1 167 ? 25.785 -6.946 -5.631 1.00 77.25 167 ASP A CA 1
ATOM 1108 C C . ASP A 1 167 ? 25.250 -7.267 -7.034 1.00 77.25 167 ASP A C 1
ATOM 1110 O O . ASP A 1 167 ? 24.103 -6.970 -7.368 1.00 77.25 167 ASP A O 1
ATOM 1114 N N . GLY A 1 168 ? 26.075 -7.927 -7.853 1.00 80.19 168 GLY A N 1
ATOM 1115 C CA . GLY A 1 168 ? 25.719 -8.256 -9.235 1.00 80.19 168 GLY A CA 1
ATOM 1116 C C . GLY A 1 168 ? 24.492 -9.168 -9.377 1.00 80.19 168 GLY A C 1
ATOM 1117 O O . GLY A 1 168 ? 23.809 -9.106 -10.398 1.00 80.19 168 GLY A O 1
ATOM 1118 N N . SER A 1 169 ? 24.173 -9.986 -8.367 1.00 79.06 169 SER A N 1
ATOM 1119 C CA . SER A 1 169 ? 22.984 -10.852 -8.386 1.00 79.06 169 SER A CA 1
ATOM 1120 C C . SER A 1 169 ? 21.717 -10.045 -8.113 1.00 79.06 169 SER A C 1
ATOM 1122 O O . SER A 1 169 ? 20.696 -10.242 -8.775 1.00 79.06 169 SER A O 1
ATOM 1124 N N . CYS A 1 170 ? 21.790 -9.107 -7.165 1.00 77.38 170 CYS A N 1
ATOM 1125 C CA . CYS A 1 170 ? 20.716 -8.151 -6.909 1.00 77.38 170 CYS A CA 1
ATOM 1126 C C . CYS A 1 170 ? 20.498 -7.237 -8.121 1.00 77.38 170 CYS A C 1
ATOM 1128 O O . CYS A 1 170 ? 19.364 -7.067 -8.564 1.00 77.38 170 CYS A O 1
ATOM 1130 N N . ASP A 1 171 ? 21.575 -6.734 -8.726 1.00 81.12 171 ASP A N 1
ATOM 1131 C CA . ASP A 1 171 ? 21.504 -5.843 -9.885 1.00 81.12 171 ASP A CA 1
ATOM 1132 C C . ASP A 1 171 ? 20.859 -6.543 -11.099 1.00 81.12 171 ASP A C 1
ATOM 1134 O O . ASP A 1 171 ? 19.982 -5.971 -11.747 1.00 81.12 171 ASP A O 1
ATOM 1138 N N . ALA A 1 172 ? 21.194 -7.814 -11.362 1.00 82.06 172 ALA A N 1
ATOM 1139 C CA . ALA A 1 172 ? 20.556 -8.613 -12.417 1.00 82.06 172 ALA A CA 1
ATOM 1140 C C . ALA A 1 172 ? 19.069 -8.918 -12.133 1.00 82.06 172 ALA A C 1
ATOM 1142 O O . ALA A 1 172 ? 18.229 -8.923 -13.039 1.00 82.06 172 ALA A O 1
ATOM 1143 N N . CYS A 1 173 ? 18.725 -9.157 -10.868 1.00 81.38 173 CYS A N 1
ATOM 1144 C CA . CYS A 1 173 ? 17.355 -9.409 -10.421 1.00 81.38 173 CYS A CA 1
ATOM 1145 C C . CYS A 1 173 ? 16.478 -8.149 -10.552 1.00 81.38 173 CYS A C 1
ATOM 1147 O O . CYS A 1 173 ? 15.381 -8.197 -11.116 1.00 81.38 173 CYS A O 1
ATOM 1149 N N . MET A 1 174 ? 17.003 -6.996 -10.133 1.00 81.88 174 MET A N 1
ATOM 1150 C CA . MET A 1 174 ? 16.385 -5.686 -10.336 1.00 81.88 174 MET A CA 1
ATOM 1151 C C . MET A 1 174 ? 16.175 -5.398 -11.823 1.00 81.88 174 MET A C 1
ATOM 1153 O O . MET A 1 174 ? 15.063 -5.059 -12.230 1.00 81.88 174 MET A O 1
ATOM 1157 N N . ALA A 1 175 ? 17.210 -5.620 -12.639 1.00 83.00 175 ALA A N 1
ATOM 1158 C CA . ALA A 1 175 ? 17.178 -5.372 -14.076 1.00 83.00 175 ALA A CA 1
ATOM 1159 C C . ALA A 1 175 ? 16.184 -6.253 -14.847 1.00 83.00 175 ALA A C 1
ATOM 1161 O O . ALA A 1 175 ? 15.831 -5.889 -15.959 1.00 83.00 175 ALA A O 1
ATOM 1162 N N . SER A 1 176 ? 15.732 -7.378 -14.288 1.00 82.12 176 SER A N 1
ATOM 1163 C CA . SER A 1 176 ? 14.764 -8.274 -14.938 1.00 82.12 176 SER A CA 1
ATOM 1164 C C . SER A 1 176 ? 13.347 -8.160 -14.373 1.00 82.12 176 SER A C 1
ATOM 1166 O O . SER A 1 176 ? 12.379 -8.391 -15.096 1.00 82.12 176 SER A O 1
ATOM 1168 N N . THR A 1 177 ? 13.204 -7.794 -13.095 1.00 82.25 177 THR A N 1
ATOM 1169 C CA . THR A 1 177 ? 11.922 -7.903 -12.375 1.00 82.25 177 THR A CA 1
ATOM 1170 C C . THR A 1 177 ? 11.336 -6.549 -11.965 1.00 82.25 177 THR A C 1
ATOM 1172 O O . THR A 1 177 ? 10.119 -6.414 -11.860 1.00 82.25 177 THR A O 1
ATOM 1175 N N . CYS A 1 178 ? 12.167 -5.517 -11.793 1.00 86.31 178 CYS A N 1
ATOM 1176 C CA . CYS A 1 178 ? 11.750 -4.193 -11.316 1.00 86.31 178 CYS A CA 1
ATOM 1177 C C . CYS A 1 178 ? 11.708 -3.134 -12.426 1.00 86.31 178 CYS A C 1
ATOM 1179 O O . CYS A 1 178 ? 11.874 -1.944 -12.159 1.00 86.31 178 CYS A O 1
ATOM 1181 N N . CYS A 1 179 ? 11.493 -3.534 -13.683 1.00 85.06 179 CYS A N 1
ATOM 1182 C CA . CYS A 1 179 ? 11.616 -2.624 -14.825 1.00 85.06 179 CYS A CA 1
ATOM 1183 C C . CYS A 1 179 ? 10.692 -1.415 -14.782 1.00 85.06 179 CYS A C 1
ATOM 1185 O O . CYS A 1 179 ? 11.122 -0.308 -15.108 1.00 85.06 179 CYS A O 1
ATOM 1187 N N . ALA A 1 180 ? 9.441 -1.604 -14.367 1.00 81.62 180 ALA A N 1
ATOM 1188 C CA . ALA A 1 180 ? 8.493 -0.502 -14.277 1.00 81.62 180 ALA A CA 1
ATOM 1189 C C . ALA A 1 180 ? 8.979 0.548 -13.264 1.00 81.62 180 ALA A C 1
ATOM 1191 O O . ALA A 1 180 ? 9.032 1.733 -13.584 1.00 81.62 180 ALA A O 1
ATOM 1192 N N . GLN A 1 181 ? 9.430 0.097 -12.092 1.00 86.19 181 GLN A N 1
ATOM 1193 C CA . GLN A 1 181 ? 9.919 0.948 -11.009 1.00 86.19 181 GLN A CA 1
ATOM 1194 C C . GLN A 1 181 ? 11.264 1.602 -11.356 1.00 86.19 181 GLN A C 1
ATOM 1196 O O . GLN A 1 181 ? 11.508 2.761 -11.029 1.00 86.19 181 GLN A O 1
ATOM 1201 N N . MET A 1 182 ? 12.143 0.884 -12.056 1.00 83.94 182 MET A N 1
ATOM 1202 C CA . MET A 1 182 ? 13.398 1.447 -12.552 1.00 83.94 182 MET A CA 1
ATOM 1203 C C . MET A 1 182 ? 13.148 2.517 -13.615 1.00 83.94 182 MET A C 1
ATOM 1205 O O . MET A 1 182 ? 13.824 3.540 -13.608 1.00 83.94 182 MET A O 1
ATOM 1209 N N . SER A 1 183 ? 12.152 2.329 -14.485 1.00 84.06 183 SER A N 1
ATOM 1210 C CA . SER A 1 183 ? 11.788 3.331 -15.492 1.00 84.06 183 SER A CA 1
ATOM 1211 C C . SER A 1 183 ? 11.160 4.586 -14.878 1.00 84.06 183 SER A C 1
ATOM 1213 O O . SER A 1 183 ? 11.501 5.693 -15.291 1.00 84.06 183 SER A O 1
ATOM 1215 N N . SER A 1 184 ? 10.323 4.441 -13.840 1.00 83.19 184 SER A N 1
ATOM 1216 C CA . SER A 1 184 ? 9.752 5.581 -13.106 1.00 83.19 184 SER A CA 1
ATOM 1217 C C . SER A 1 184 ? 10.805 6.359 -12.317 1.00 83.19 184 SER A C 1
ATOM 1219 O O . SER A 1 184 ? 10.623 7.543 -12.060 1.00 83.19 184 SER A O 1
ATOM 1221 N N . CYS A 1 185 ? 11.926 5.717 -11.986 1.00 86.69 185 CYS A N 1
ATOM 1222 C CA . CYS A 1 185 ? 13.098 6.337 -11.371 1.00 86.69 185 CYS A CA 1
ATOM 1223 C C . CYS A 1 185 ? 14.258 6.603 -12.342 1.00 86.69 185 CYS A C 1
ATOM 1225 O O . CYS A 1 185 ? 15.366 6.921 -11.910 1.00 86.69 185 CYS A O 1
ATOM 1227 N N . GLY A 1 186 ? 14.019 6.505 -13.651 1.00 83.81 186 GLY A N 1
ATOM 1228 C CA . GLY A 1 186 ? 15.036 6.735 -14.672 1.00 83.81 186 GLY A CA 1
ATOM 1229 C C . GLY A 1 186 ? 15.461 8.208 -14.784 1.00 83.81 186 GLY A C 1
ATOM 1230 O O . GLY A 1 186 ? 14.834 9.092 -14.191 1.00 83.81 186 GLY A O 1
ATOM 1231 N N . PRO A 1 187 ? 16.510 8.516 -15.569 1.00 81.06 187 PRO A N 1
ATOM 1232 C CA . PRO A 1 187 ? 16.975 9.881 -15.794 1.00 81.06 187 PRO A CA 1
ATOM 1233 C C . PRO A 1 187 ? 15.848 10.811 -16.259 1.00 81.06 187 PRO A C 1
ATOM 1235 O O . PRO A 1 187 ? 15.058 10.454 -17.132 1.00 81.06 187 PRO A O 1
ATOM 1238 N N . GLY A 1 188 ? 15.787 12.012 -15.682 1.00 79.44 188 GLY A N 1
ATOM 1239 C CA . GLY A 1 188 ? 14.750 13.006 -15.984 1.00 79.44 188 GLY A CA 1
ATOM 1240 C C . GLY A 1 188 ? 13.418 12.805 -15.250 1.00 79.44 188 GLY A C 1
ATOM 1241 O O . GLY A 1 188 ? 12.518 13.624 -15.418 1.00 79.44 188 GLY A O 1
ATOM 1242 N N . SER A 1 189 ? 13.281 11.759 -14.431 1.00 89.38 189 SER A N 1
ATOM 1243 C CA . SER A 1 189 ? 12.134 11.580 -13.531 1.00 89.38 189 SER A CA 1
ATOM 1244 C C . SER A 1 189 ? 12.278 12.385 -12.235 1.00 89.38 189 SER A C 1
ATOM 1246 O O . SER A 1 189 ? 13.384 12.737 -11.815 1.00 89.38 189 SER A O 1
ATOM 1248 N N . ALA A 1 190 ? 11.155 12.611 -11.546 1.00 88.00 190 ALA A N 1
ATOM 1249 C CA . ALA A 1 190 ? 11.151 13.230 -10.221 1.00 88.00 190 ALA A CA 1
ATOM 1250 C C . ALA A 1 190 ? 11.931 12.400 -9.185 1.00 88.00 190 ALA A C 1
ATOM 1252 O O . ALA A 1 190 ? 12.614 12.957 -8.326 1.00 88.00 190 ALA A O 1
ATOM 1253 N N . CYS A 1 191 ? 11.887 11.070 -9.296 1.00 90.19 191 CYS A N 1
ATOM 1254 C CA . CYS A 1 191 ? 12.667 10.174 -8.449 1.00 90.19 191 CYS A CA 1
ATOM 1255 C C . CYS A 1 191 ? 14.180 10.301 -8.701 1.00 90.19 191 CYS A C 1
ATOM 1257 O O . CYS A 1 191 ? 14.949 10.363 -7.743 1.00 90.19 191 CYS A O 1
ATOM 1259 N N . ALA A 1 192 ? 14.629 10.436 -9.954 1.00 88.69 192 ALA A N 1
ATOM 1260 C CA . ALA A 1 192 ? 16.043 10.685 -10.245 1.00 88.69 192 ALA A CA 1
ATOM 1261 C C . ALA A 1 192 ? 16.524 12.024 -9.661 1.00 88.69 192 ALA A C 1
ATOM 1263 O O . ALA A 1 192 ? 17.589 12.076 -9.047 1.00 88.69 192 ALA A O 1
ATOM 1264 N N . SER A 1 193 ? 15.718 13.086 -9.770 1.00 90.44 193 SER A N 1
ATOM 1265 C CA . SER A 1 193 ? 16.026 14.375 -9.134 1.00 90.44 193 SER A CA 1
ATOM 1266 C C . SER A 1 193 ? 16.077 14.283 -7.605 1.00 90.44 193 SER A C 1
ATOM 1268 O O . SER A 1 193 ? 16.893 14.957 -6.976 1.00 90.44 193 SER A O 1
ATOM 1270 N N . LEU A 1 194 ? 15.247 13.434 -6.994 1.00 91.44 194 LEU A N 1
ATOM 1271 C CA . LEU A 1 194 ? 15.299 13.162 -5.558 1.00 91.44 194 LEU A CA 1
ATOM 1272 C C . LEU A 1 194 ? 16.591 12.436 -5.162 1.00 91.44 194 LEU A C 1
ATOM 1274 O O . LEU A 1 194 ? 17.239 12.846 -4.202 1.00 91.44 194 LEU A O 1
ATOM 1278 N N . ILE A 1 195 ? 17.002 11.409 -5.913 1.00 89.69 195 ILE A N 1
ATOM 1279 C CA . ILE A 1 195 ? 18.267 10.687 -5.685 1.00 89.69 195 ILE A CA 1
ATOM 1280 C C . ILE A 1 195 ? 19.471 11.634 -5.839 1.00 89.69 195 ILE A C 1
ATOM 1282 O O . ILE A 1 195 ? 20.398 11.618 -5.022 1.00 89.69 195 ILE A O 1
ATOM 1286 N N . GLU A 1 196 ? 19.459 12.503 -6.850 1.00 91.56 196 GLU A N 1
ATOM 1287 C CA . GLU A 1 196 ? 20.503 13.512 -7.050 1.00 91.56 196 GLU A CA 1
ATOM 1288 C C . GLU A 1 196 ? 20.545 14.517 -5.890 1.00 91.56 196 GLU A C 1
ATOM 1290 O O . GLU A 1 196 ? 21.618 14.821 -5.361 1.00 91.56 196 GLU A O 1
ATOM 1295 N N . CYS A 1 197 ? 19.387 14.986 -5.421 1.00 93.19 197 CYS A N 1
ATOM 1296 C CA . CYS A 1 197 ? 19.326 15.865 -4.259 1.00 93.19 197 CYS A CA 1
ATOM 1297 C C . CYS A 1 197 ? 19.856 15.171 -2.996 1.00 93.19 197 CYS A C 1
ATOM 1299 O O . CYS A 1 197 ? 20.691 15.733 -2.287 1.00 93.19 197 CYS A O 1
ATOM 1301 N N . PHE A 1 198 ? 19.454 13.919 -2.759 1.00 91.44 198 PHE A N 1
ATOM 1302 C CA . PHE A 1 198 ? 19.924 13.113 -1.634 1.00 91.44 198 PHE A CA 1
ATOM 1303 C C . PHE A 1 198 ? 21.451 12.982 -1.635 1.00 91.44 198 PHE A C 1
ATOM 1305 O O . PHE A 1 198 ? 22.105 13.297 -0.641 1.00 91.44 198 PHE A O 1
ATOM 1312 N N . SER A 1 199 ? 22.029 12.584 -2.770 1.00 89.31 199 SER A N 1
ATOM 1313 C CA . SER A 1 199 ? 23.477 12.382 -2.899 1.00 89.31 199 SER A CA 1
ATOM 1314 C C . SER A 1 199 ? 24.290 13.679 -2.809 1.00 89.31 199 SER A C 1
ATOM 1316 O O . SER A 1 199 ? 25.404 13.662 -2.287 1.00 89.31 199 SER A O 1
ATOM 1318 N N . SER A 1 200 ? 23.746 14.806 -3.279 1.00 93.81 2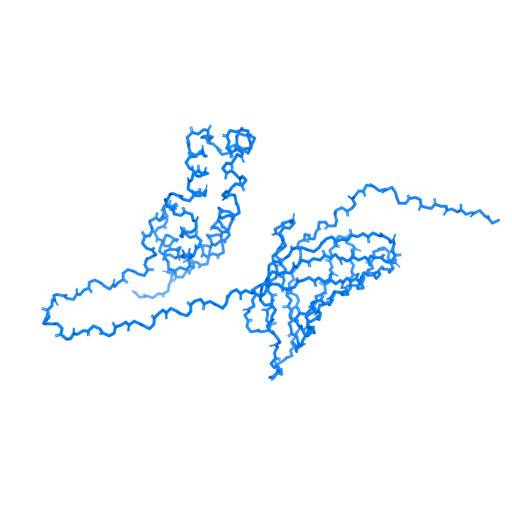00 SER A N 1
ATOM 1319 C CA . SER A 1 200 ? 24.471 16.083 -3.341 1.00 93.81 200 SER A CA 1
ATOM 1320 C C . SER A 1 200 ? 24.287 16.976 -2.111 1.00 93.81 200 SER A C 1
ATOM 1322 O O . SER A 1 200 ? 25.216 17.695 -1.738 1.00 93.81 200 SER A O 1
ATOM 1324 N N . LYS A 1 201 ? 23.103 16.970 -1.488 1.00 92.94 201 LYS A N 1
ATOM 1325 C CA . LYS A 1 201 ? 22.744 17.867 -0.375 1.00 92.94 201 LYS A CA 1
ATOM 1326 C C . LYS A 1 201 ? 22.706 17.170 0.973 1.00 92.94 201 LYS A C 1
ATOM 1328 O O . LYS A 1 201 ? 22.954 17.829 1.979 1.00 92.94 201 LYS A O 1
ATOM 1333 N N . CYS A 1 202 ? 22.449 15.864 0.991 1.00 93.12 202 CYS A N 1
ATOM 1334 C CA . CYS A 1 202 ? 22.285 15.088 2.216 1.00 93.12 202 CYS A CA 1
ATOM 1335 C C . CYS A 1 202 ? 23.223 13.871 2.277 1.00 93.12 202 CYS A C 1
ATOM 1337 O O . CYS A 1 202 ? 22.759 12.740 2.459 1.00 93.12 202 CYS A O 1
ATOM 1339 N N . PRO A 1 203 ? 24.552 14.071 2.162 1.00 81.81 203 PRO A N 1
ATOM 1340 C CA . PRO A 1 203 ? 25.519 12.988 2.278 1.00 81.81 203 PRO A CA 1
ATOM 1341 C C . PRO A 1 203 ? 25.470 12.416 3.701 1.00 81.81 203 PRO A C 1
ATOM 1343 O O . PRO A 1 203 ? 25.883 13.058 4.661 1.00 81.81 203 PRO A O 1
ATOM 1346 N N . GLY A 1 204 ? 24.912 11.216 3.842 1.00 80.62 204 GLY A N 1
ATOM 1347 C CA . GLY A 1 204 ? 24.645 10.575 5.135 1.00 80.62 204 GLY A CA 1
ATOM 1348 C C . GLY A 1 204 ? 23.185 10.174 5.328 1.00 80.62 204 GLY A C 1
ATOM 1349 O O . GLY A 1 204 ? 22.890 9.408 6.238 1.00 80.62 204 GLY A O 1
ATOM 1350 N N . GLY A 1 205 ? 22.289 10.639 4.455 1.00 81.94 205 GLY A N 1
ATOM 1351 C CA . GLY A 1 205 ? 20.893 10.217 4.455 1.00 81.94 205 GLY A CA 1
ATOM 1352 C C . GLY A 1 205 ? 20.103 10.638 5.685 1.00 81.94 205 GLY A C 1
ATOM 1353 O O . GLY A 1 205 ? 19.155 9.955 6.062 1.00 81.94 205 GLY A O 1
ATOM 1354 N N . ASP A 1 206 ? 20.490 11.749 6.313 1.00 89.12 206 ASP A N 1
ATOM 1355 C CA . ASP A 1 206 ? 19.733 12.320 7.421 1.00 89.12 206 ASP A CA 1
ATOM 1356 C C . ASP A 1 206 ? 18.333 12.722 6.937 1.00 89.12 206 ASP A C 1
ATOM 1358 O O . ASP A 1 206 ? 18.190 13.551 6.033 1.00 89.12 206 ASP A O 1
ATOM 1362 N N . GLN A 1 207 ? 17.300 12.135 7.542 1.00 85.56 207 GLN A N 1
ATOM 1363 C CA . GLN A 1 207 ? 15.910 12.386 7.170 1.00 85.56 207 GLN A CA 1
ATOM 1364 C C . GLN A 1 207 ? 15.544 13.874 7.274 1.00 85.56 207 GLN A C 1
ATOM 1366 O O . GLN A 1 207 ? 14.893 14.408 6.377 1.00 85.56 207 GLN A O 1
ATOM 1371 N N . SER A 1 208 ? 16.025 14.567 8.309 1.00 92.56 208 SER A N 1
ATOM 1372 C CA . SER A 1 208 ? 15.770 15.999 8.502 1.00 92.56 208 SER A CA 1
ATOM 1373 C C . SER A 1 208 ? 16.398 16.821 7.377 1.00 92.56 208 SER A C 1
ATOM 1375 O O . SER A 1 208 ? 15.815 17.805 6.920 1.00 92.56 208 SER A O 1
ATOM 1377 N N . CYS A 1 209 ? 17.578 16.412 6.894 1.00 94.00 209 CYS A N 1
ATOM 1378 C CA . CYS A 1 209 ? 18.197 17.032 5.725 1.00 94.00 209 CYS A CA 1
ATOM 1379 C C . CYS A 1 209 ? 17.342 16.831 4.473 1.00 94.00 209 CYS A C 1
ATOM 1381 O O . CYS A 1 209 ? 17.102 17.798 3.757 1.00 94.00 209 CYS A O 1
ATOM 1383 N N . VAL A 1 210 ? 16.858 15.611 4.220 1.00 90.44 210 VAL A N 1
ATOM 1384 C CA . VAL A 1 210 ? 16.054 15.302 3.025 1.00 90.44 210 VAL A CA 1
ATOM 1385 C C . VAL A 1 210 ? 14.754 16.100 3.019 1.00 90.44 210 VAL A C 1
ATOM 1387 O O . VAL A 1 210 ? 14.426 16.720 2.011 1.00 90.44 210 VAL A O 1
ATOM 1390 N N . GLU A 1 211 ? 14.050 16.155 4.148 1.00 91.31 211 GLU A N 1
ATOM 1391 C CA . GLU A 1 211 ? 12.816 16.936 4.279 1.00 91.31 211 GLU A CA 1
ATOM 1392 C C . GLU A 1 211 ? 13.065 18.438 4.068 1.00 91.31 211 GLU A C 1
ATOM 1394 O O . GLU A 1 211 ? 12.268 19.114 3.420 1.00 91.31 211 GLU A O 1
ATOM 1399 N N . THR A 1 212 ? 14.198 18.957 4.555 1.00 95.56 212 THR A N 1
ATOM 1400 C CA . THR A 1 212 ? 14.506 20.396 4.493 1.00 95.56 212 THR A CA 1
ATOM 1401 C C . THR A 1 212 ? 15.098 20.831 3.149 1.00 95.56 212 THR A C 1
ATOM 1403 O O . THR A 1 212 ? 14.761 21.899 2.645 1.00 95.56 212 THR A O 1
ATOM 1406 N N . GLN A 1 213 ? 16.014 20.048 2.576 1.00 95.56 213 GLN A N 1
ATOM 1407 C CA . GLN A 1 213 ? 16.807 20.417 1.393 1.00 95.56 213 GLN A CA 1
ATOM 1408 C C . GLN A 1 213 ? 16.269 19.806 0.096 1.00 95.56 213 GLN A C 1
ATOM 1410 O O . GLN A 1 213 ? 16.543 20.339 -0.976 1.00 95.56 213 GLN A O 1
ATOM 1415 N N . CYS A 1 214 ? 15.517 18.707 0.189 1.00 94.44 214 CYS A N 1
ATOM 1416 C CA . CYS A 1 214 ? 14.993 17.952 -0.950 1.00 94.44 214 CYS A CA 1
ATOM 1417 C C . CYS A 1 214 ? 13.465 17.804 -0.911 1.00 94.44 214 CYS A C 1
ATOM 1419 O O . CYS A 1 214 ? 12.920 16.951 -1.608 1.00 94.44 214 CYS A O 1
ATOM 1421 N N . GLY A 1 215 ? 12.759 18.601 -0.098 1.00 92.06 215 GLY A N 1
ATOM 1422 C CA . GLY A 1 215 ? 11.319 18.452 0.141 1.00 92.06 215 GLY A CA 1
ATOM 1423 C C . GLY A 1 215 ? 10.455 18.530 -1.125 1.00 92.06 215 GLY A C 1
ATOM 1424 O O . GLY A 1 215 ? 9.492 17.777 -1.258 1.00 92.06 215 GLY A O 1
ATOM 1425 N N . GLU A 1 216 ? 10.821 19.374 -2.095 1.00 92.25 216 GLU A N 1
ATOM 1426 C CA . GLU A 1 216 ? 10.105 19.473 -3.377 1.00 92.25 216 GLU A CA 1
ATOM 1427 C C . GLU A 1 216 ? 10.253 18.193 -4.210 1.00 92.25 216 GLU A C 1
ATOM 1429 O O . GLU A 1 216 ? 9.271 17.652 -4.723 1.00 92.25 216 GLU A O 1
ATOM 1434 N N . GLN A 1 217 ? 11.475 17.665 -4.306 1.00 92.75 217 GLN A N 1
ATOM 1435 C CA . GLN A 1 217 ? 11.765 16.417 -5.008 1.00 92.75 217 GLN A CA 1
ATOM 1436 C C . GLN A 1 217 ? 11.171 15.219 -4.261 1.00 92.75 217 GLN A C 1
ATOM 1438 O O . GLN A 1 217 ? 10.739 14.259 -4.892 1.00 92.75 217 GLN A O 1
ATOM 1443 N N . LEU A 1 218 ? 11.101 15.281 -2.928 1.00 88.69 218 LEU A N 1
ATOM 1444 C CA . LEU A 1 218 ? 10.490 14.255 -2.088 1.00 88.69 218 LEU A CA 1
ATOM 1445 C C . LEU A 1 218 ? 8.984 14.168 -2.345 1.00 88.69 218 LEU A C 1
ATOM 1447 O O . LEU A 1 218 ? 8.462 13.073 -2.530 1.00 88.69 218 LEU A O 1
ATOM 1451 N N . ALA A 1 219 ? 8.296 15.308 -2.430 1.00 87.75 219 ALA A N 1
ATOM 1452 C CA . ALA A 1 219 ? 6.876 15.344 -2.770 1.00 87.75 219 ALA A CA 1
ATOM 1453 C C . ALA A 1 219 ? 6.604 14.836 -4.197 1.00 87.75 219 ALA A C 1
ATOM 1455 O O . ALA A 1 219 ? 5.603 14.163 -4.430 1.00 87.75 219 ALA A O 1
ATOM 1456 N N . ALA A 1 220 ? 7.494 15.140 -5.147 1.00 85.38 220 ALA A N 1
ATOM 1457 C CA . ALA A 1 220 ? 7.314 14.774 -6.549 1.00 85.38 220 ALA A CA 1
ATOM 1458 C C . ALA A 1 220 ? 7.725 13.325 -6.878 1.00 85.38 220 ALA A C 1
ATOM 1460 O O . ALA A 1 220 ? 7.109 12.702 -7.735 1.00 85.38 220 ALA A O 1
ATOM 1461 N N . GLY A 1 221 ? 8.773 12.800 -6.238 1.00 86.62 221 GLY A N 1
ATOM 1462 C CA . GLY A 1 221 ? 9.410 11.524 -6.588 1.00 86.62 221 GLY A CA 1
ATOM 1463 C C . GLY A 1 221 ? 9.502 10.511 -5.448 1.00 86.62 221 GLY A C 1
ATOM 1464 O O . GLY A 1 221 ? 9.996 9.404 -5.658 1.00 86.62 221 GLY A O 1
ATOM 1465 N N . GLY A 1 222 ? 9.039 10.858 -4.243 1.00 87.31 222 GLY A N 1
ATOM 1466 C CA . GLY A 1 222 ? 9.149 10.004 -3.060 1.00 87.31 222 GLY A CA 1
ATOM 1467 C C . GLY A 1 222 ? 8.386 8.688 -3.191 1.00 87.31 222 GLY A C 1
ATOM 1468 O O . GLY A 1 222 ? 8.897 7.650 -2.779 1.00 87.31 222 GLY A O 1
ATOM 1469 N N . GLN A 1 223 ? 7.206 8.704 -3.822 1.00 85.44 223 GLN A N 1
ATOM 1470 C CA . GLN A 1 223 ? 6.419 7.485 -4.033 1.00 85.44 223 GLN A CA 1
ATOM 1471 C C . GLN A 1 223 ? 7.110 6.518 -5.001 1.00 85.44 223 GLN A C 1
ATOM 1473 O O . GLN A 1 223 ? 7.174 5.320 -4.733 1.00 85.44 223 GLN A O 1
ATOM 1478 N N . ASP A 1 224 ? 7.654 7.027 -6.106 1.00 86.50 224 ASP A N 1
ATOM 1479 C CA . ASP A 1 224 ? 8.373 6.206 -7.084 1.00 86.50 224 ASP A CA 1
ATOM 1480 C C . ASP A 1 224 ? 9.644 5.610 -6.472 1.00 86.50 224 ASP A C 1
ATOM 1482 O O . ASP A 1 224 ? 9.923 4.423 -6.650 1.00 86.50 224 ASP A O 1
ATOM 1486 N N . LEU A 1 225 ? 10.362 6.401 -5.668 1.00 87.06 225 LEU A N 1
ATOM 1487 C CA . LEU A 1 225 ? 11.523 5.928 -4.923 1.00 87.06 225 LEU A CA 1
ATOM 1488 C C . LEU A 1 225 ? 11.137 4.843 -3.904 1.00 87.06 225 LEU A C 1
ATOM 1490 O O . LEU A 1 225 ? 11.810 3.817 -3.817 1.00 87.06 225 LEU A O 1
ATOM 1494 N N . ALA A 1 226 ? 10.038 5.025 -3.168 1.00 85.31 226 ALA A N 1
ATOM 1495 C CA . ALA A 1 226 ? 9.529 4.028 -2.226 1.00 85.31 226 ALA A CA 1
ATOM 1496 C C . ALA A 1 226 ? 9.130 2.722 -2.933 1.00 85.31 226 ALA A C 1
ATOM 1498 O O . ALA A 1 226 ? 9.493 1.638 -2.475 1.00 85.31 226 ALA A O 1
ATOM 1499 N N . ASN A 1 227 ? 8.452 2.815 -4.081 1.00 83.44 227 ASN A N 1
ATOM 1500 C CA . ASN A 1 227 ? 8.087 1.662 -4.905 1.00 83.44 227 ASN A CA 1
ATOM 1501 C C . ASN A 1 227 ? 9.329 0.906 -5.402 1.00 83.44 227 ASN A C 1
ATOM 1503 O O . ASN A 1 227 ? 9.354 -0.328 -5.388 1.00 83.44 227 ASN A O 1
ATOM 1507 N N . LEU A 1 228 ? 10.376 1.631 -5.807 1.00 85.38 228 LEU A N 1
ATOM 1508 C CA . LEU A 1 228 ? 11.646 1.040 -6.217 1.00 85.38 228 LEU A CA 1
ATOM 1509 C C . LEU A 1 228 ? 12.350 0.332 -5.052 1.00 85.38 228 LEU A C 1
ATOM 1511 O O . LEU A 1 228 ? 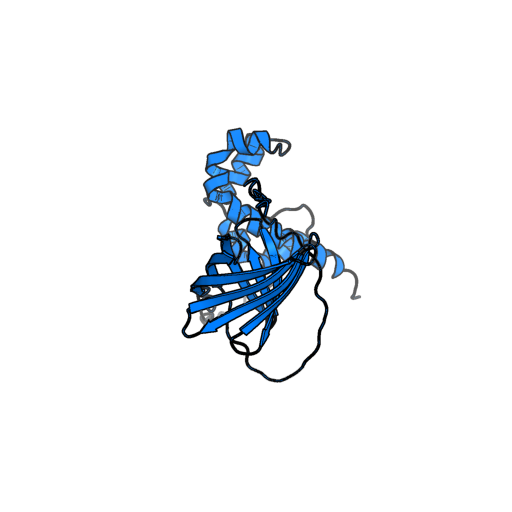12.789 -0.809 -5.208 1.00 85.38 228 LEU A O 1
ATOM 1515 N N . PHE A 1 229 ? 12.403 0.955 -3.871 1.00 84.31 229 PHE A N 1
ATOM 1516 C CA . PHE A 1 229 ? 12.951 0.328 -2.663 1.00 84.31 229 PHE A CA 1
ATOM 1517 C C . PHE A 1 229 ? 12.168 -0.914 -2.236 1.00 84.31 229 PHE A C 1
ATOM 1519 O O . PHE A 1 229 ? 12.779 -1.908 -1.847 1.00 84.31 229 PHE A O 1
ATOM 1526 N N . ALA A 1 230 ? 10.837 -0.888 -2.320 1.00 84.00 230 ALA A N 1
ATOM 1527 C CA . ALA A 1 230 ? 10.002 -2.047 -2.023 1.00 84.00 230 ALA A CA 1
ATOM 1528 C C . ALA A 1 230 ? 10.300 -3.208 -2.984 1.00 84.00 230 ALA A C 1
ATOM 1530 O O . ALA A 1 230 ? 10.451 -4.348 -2.544 1.00 84.00 230 ALA A O 1
ATOM 1531 N N . CYS A 1 231 ? 10.455 -2.911 -4.279 1.00 83.19 231 CYS A N 1
ATOM 1532 C CA . CYS A 1 231 ? 10.847 -3.901 -5.281 1.00 83.19 231 CYS A CA 1
ATOM 1533 C C . CYS A 1 231 ? 12.221 -4.508 -4.953 1.00 83.19 231 CYS A C 1
ATOM 1535 O O . CYS A 1 231 ? 12.358 -5.730 -4.885 1.00 83.19 231 CYS A O 1
ATOM 1537 N N . ASN A 1 232 ? 13.197 -3.657 -4.622 1.00 81.25 232 ASN A N 1
ATOM 1538 C CA . ASN A 1 232 ? 14.534 -4.071 -4.201 1.00 81.25 232 ASN A CA 1
ATOM 1539 C C . ASN A 1 232 ? 14.506 -4.975 -2.954 1.00 81.25 232 ASN A C 1
ATOM 1541 O O . ASN A 1 232 ? 15.079 -6.060 -2.961 1.00 81.25 232 ASN A O 1
ATOM 1545 N N . GLN A 1 233 ? 13.793 -4.587 -1.893 1.00 80.75 233 GLN A N 1
ATOM 1546 C CA . GLN A 1 233 ? 13.752 -5.364 -0.649 1.00 80.75 233 GLN A CA 1
ATOM 1547 C C . GLN A 1 233 ? 13.049 -6.717 -0.788 1.00 80.75 233 GLN A C 1
ATOM 1549 O O . GLN A 1 233 ? 13.496 -7.699 -0.189 1.00 80.75 233 GLN A O 1
ATOM 1554 N N . MET A 1 234 ? 11.962 -6.786 -1.562 1.00 77.94 234 MET A N 1
ATOM 1555 C CA . MET A 1 234 ? 11.262 -8.050 -1.798 1.00 77.94 234 MET A CA 1
ATOM 1556 C C . MET A 1 234 ? 12.114 -9.014 -2.622 1.00 77.94 234 MET A C 1
ATOM 1558 O O . MET A 1 234 ? 12.167 -10.205 -2.320 1.00 77.94 234 MET A O 1
ATOM 1562 N N . LEU A 1 235 ? 12.787 -8.503 -3.654 1.00 74.44 235 LEU A N 1
ATOM 1563 C CA . LEU A 1 235 ? 13.401 -9.354 -4.663 1.00 74.44 235 LEU A CA 1
ATOM 1564 C C . LEU A 1 235 ? 14.876 -9.622 -4.394 1.00 74.44 235 LEU A C 1
ATOM 1566 O O . LEU A 1 235 ? 15.274 -10.779 -4.489 1.00 74.44 235 LEU A O 1
ATOM 1570 N N . CYS A 1 236 ? 15.672 -8.649 -3.947 1.00 69.56 236 CYS A N 1
ATOM 1571 C CA . CYS A 1 236 ? 17.091 -8.900 -3.685 1.00 69.56 236 CYS A CA 1
ATOM 1572 C C . CYS A 1 236 ? 17.334 -9.842 -2.498 1.00 69.56 236 CYS A C 1
ATOM 1574 O O . CYS A 1 236 ? 18.242 -10.670 -2.568 1.00 69.56 236 CYS A O 1
ATOM 1576 N N . ASN A 1 237 ? 16.468 -9.843 -1.477 1.00 67.00 237 ASN A N 1
ATOM 1577 C CA . ASN A 1 237 ? 16.534 -10.854 -0.412 1.00 67.00 237 ASN A CA 1
ATOM 1578 C C . ASN A 1 237 ? 16.211 -12.272 -0.915 1.00 67.00 237 ASN A C 1
ATOM 1580 O O . ASN A 1 237 ? 16.756 -13.249 -0.405 1.00 67.00 237 ASN A O 1
ATOM 1584 N N . SER A 1 238 ? 15.349 -12.401 -1.927 1.00 62.62 238 SER A N 1
ATOM 1585 C CA . SER A 1 238 ? 15.000 -13.700 -2.517 1.00 62.62 238 SER A CA 1
ATOM 1586 C C . SER A 1 238 ? 16.033 -14.172 -3.552 1.00 62.62 238 SER A C 1
ATOM 1588 O O . SER A 1 238 ? 16.413 -15.345 -3.578 1.00 62.62 238 SER A O 1
ATOM 1590 N N . CYS A 1 239 ? 16.581 -13.246 -4.339 1.00 63.47 239 CYS A N 1
ATOM 1591 C CA . CYS A 1 239 ? 17.551 -13.509 -5.397 1.00 63.47 239 CYS A CA 1
ATOM 1592 C C . CYS A 1 239 ? 18.923 -13.940 -4.846 1.00 63.47 239 CYS A C 1
ATOM 1594 O O . CYS A 1 239 ? 19.575 -14.789 -5.453 1.00 63.47 239 CYS A O 1
ATOM 1596 N N . GLY A 1 240 ? 19.313 -13.482 -3.648 1.00 55.59 240 GLY A N 1
ATOM 1597 C CA . GLY A 1 240 ? 20.544 -13.922 -2.973 1.00 55.59 240 GLY A CA 1
ATOM 1598 C C . GLY A 1 240 ? 20.565 -15.398 -2.546 1.00 55.59 240 GLY A C 1
ATOM 1599 O O . GLY A 1 240 ? 21.634 -15.948 -2.299 1.00 55.59 240 GLY A O 1
ATOM 1600 N N . THR A 1 241 ? 19.411 -16.075 -2.489 1.00 52.97 241 THR A N 1
ATOM 1601 C CA . THR A 1 241 ? 19.340 -17.501 -2.102 1.00 52.97 241 THR A CA 1
ATOM 1602 C C . THR A 1 241 ? 19.363 -18.475 -3.282 1.00 52.97 241 THR A C 1
ATOM 1604 O O . THR A 1 241 ? 19.502 -19.680 -3.078 1.00 52.97 241 THR A O 1
ATOM 1607 N N . SER A 1 242 ? 19.273 -17.979 -4.520 1.00 52.41 242 SER A N 1
ATOM 1608 C CA . SER A 1 242 ? 19.065 -18.829 -5.702 1.00 52.41 242 SER A CA 1
ATOM 1609 C C . SER A 1 242 ? 20.352 -19.251 -6.427 1.00 52.41 242 SER A C 1
ATOM 1611 O O . SER A 1 242 ? 20.298 -20.094 -7.317 1.00 52.41 242 SER A O 1
ATOM 1613 N N . SER A 1 243 ? 21.523 -18.732 -6.048 1.00 52.03 243 SER A N 1
ATOM 1614 C CA . SER A 1 243 ? 22.807 -19.047 -6.703 1.00 52.03 243 SER A CA 1
ATOM 1615 C C . SER A 1 243 ? 23.581 -20.223 -6.076 1.00 52.03 243 SER A C 1
ATOM 1617 O O . SER A 1 243 ? 24.697 -20.519 -6.493 1.00 52.03 243 SER A O 1
ATOM 1619 N N . GLY A 1 244 ? 22.995 -20.938 -5.105 1.00 47.66 244 GLY A N 1
ATOM 1620 C CA . GLY A 1 244 ? 23.653 -22.028 -4.368 1.00 47.66 244 GLY A CA 1
ATOM 1621 C C . GLY A 1 244 ? 23.402 -23.461 -4.862 1.00 47.66 244 GLY A C 1
ATOM 1622 O O . GLY A 1 244 ? 23.756 -24.399 -4.151 1.00 47.66 244 GLY A O 1
ATOM 1623 N N . GLY A 1 245 ? 22.776 -23.674 -6.024 1.00 44.78 245 GLY A N 1
ATOM 1624 C CA . GLY A 1 245 ? 22.403 -25.023 -6.463 1.00 44.78 245 GLY A CA 1
ATOM 1625 C C . GLY A 1 245 ? 22.511 -25.249 -7.965 1.00 44.78 245 GLY A C 1
ATOM 1626 O O . GLY A 1 245 ? 21.521 -25.092 -8.670 1.00 44.78 245 GLY A O 1
ATOM 1627 N N . GLY A 1 246 ? 23.675 -25.703 -8.442 1.00 40.69 246 GLY A N 1
ATOM 1628 C CA . GLY A 1 246 ? 23.764 -26.345 -9.757 1.00 40.69 246 GLY A CA 1
ATOM 1629 C C . GLY A 1 246 ? 25.129 -26.306 -10.444 1.00 40.69 246 GLY A C 1
ATOM 1630 O O . GLY A 1 246 ? 25.322 -25.453 -11.298 1.00 40.69 246 GLY A O 1
ATOM 1631 N N . ALA A 1 247 ? 25.958 -27.309 -10.116 1.00 35.00 247 ALA A N 1
ATOM 1632 C CA . ALA A 1 247 ? 27.074 -27.908 -10.876 1.00 35.00 247 ALA A CA 1
ATOM 1633 C C . ALA A 1 247 ? 28.315 -27.060 -11.219 1.00 35.00 247 ALA A C 1
ATOM 1635 O O . ALA A 1 247 ? 28.256 -26.216 -12.137 1.00 35.00 247 ALA A O 1
#

pLDDT: mean 74.54, std 22.31, range [24.19, 95.81]

Sequence (247 aa):
MRQNGWVWSAGAVVLFLSGCSSGAGGGSGNGSCANFAGTHKGSLTCSDGSTIPIDSVYTQSGCTVTSTSNLDNSVKTYTADGSTMTRQVNEGGVTGTCSETVSNGVPSFSCDLSHQGQAVTCNGTGTFTPAAPGSGGSPGFGGSSGSGGTPGGGGDGSCGYSWGSGDGSCDACMASTCCAQMSSCGPGSACASLIECFSSKCPGGDQSCVETQCGEQLAAGGQDLANLFACNQMLCNSCGTSSGGGA

Nearest PDB structures (foldseek):
  5ee2-assembly1_A  TM=5.722E-01  e=1.194E-01  Neisseria gonorrhoeae FA 1090
  7dru-assembly3_C  TM=4.315E-01  e=8.470E-02  Canis lupus familiaris
  6l7y-assembly1_A  TM=3.567E-01  e=4.994E-01  Trypanosoma cruzi strain CL Brener
  6l7w-assembly1_A  TM=3.624E-01  e=5.929E-01  Trypanosoma cruzi strain CL Brener
  6l7v-assembly1_A  TM=3.690E-01  e=2.626E+00  Trypanosoma cruzi strain CL Brener

Solvent-accessible surface area (backbone atoms only — not comparable to full-atom values): 14542 Å² total; per-residue (Å²): 137,82,83,80,78,78,76,76,70,83,65,79,75,71,78,74,74,63,80,78,83,89,78,91,76,88,78,98,62,99,64,74,41,57,90,72,39,17,40,39,39,38,40,30,44,30,73,87,72,49,73,47,80,42,45,32,40,29,46,64,59,89,43,41,32,39,36,36,29,76,83,75,70,36,68,47,74,31,48,39,59,38,54,33,33,45,36,80,44,75,45,96,68,33,38,35,44,38,37,39,36,53,56,96,69,37,39,36,40,41,30,48,36,29,45,92,85,45,78,41,49,28,44,29,52,39,48,56,47,67,51,74,76,73,77,72,73,74,78,77,77,83,75,76,94,70,82,86,69,75,84,70,76,74,78,71,67,50,66,86,60,92,67,84,81,85,43,72,61,39,30,54,47,44,24,60,70,34,39,72,38,49,59,52,37,27,90,91,28,45,18,30,51,29,52,50,38,40,65,74,75,21,79,84,68,47,63,70,46,40,58,72,76,29,37,69,30,40,75,66,9,40,66,42,45,50,52,34,50,52,46,46,61,62,44,36,68,56,48,72,67,66,80,83,76,83,135

Secondary structure (DSSP, 8-state):
-------------------------------------EEEEEEEEETTS-EEEEEEEEEEETTEEEEEETTT--EEEEEEETTEEEEEEEETTEEEEEEEEEETTEEEEEEEEEETTEEEEEEEEEEEEEPPPP----PPP--------S-PPP-----S-----S-HHHHHHHHHH-HHHHHHTSTTSHHHHHHHHHHHH-TT--HHHHHHHSHHHHHHHHHHHHHHHHHHHHHHHHHTTTTSS--

Radius of gyration: 23.34 Å; Cα contacts (8 Å, |Δi|>4): 379; chains: 1; bounding box: 57×48×80 Å

Mean predicted aligned error: 16.86 Å